Protein AF-A0A9N8E4K3-F1 (afdb_monomer_lite)

Secondary structure (DSSP, 8-state):
-TTS-TT-TT---EEEE--HHHHHHH--HHHHHH-TTTB-TTSPBP---HHHHHHHHH-TTTSSSHHHHHHS-TT---GGG--HHHHHHHHHHHHTSSEEEEGGGHHHHHHHHHHHHT----GGGGGGG-------HHHH---HHHHHHHHHHTHHHHHHHHHHHTTBSS-HHHHHHHSS----------

Sequence (190 aa):
MLDTNWDHPNLVSFIVMREPISRSLAGDGKMMRKYPTIWDKAGVAKNGTLEDFWQFAQEPVHNNNYALRILSDSTCCNGSNTDVSYLEEAKEFVSRFTFVIDIACLGDSLQKLADVLGIELTQNTKSADSHHQHKTLEERIPYPKVLNYLKEKNKRDIELYEWSKTRSILECSALEQQKVPASDSNKKVP

Foldseek 3Di:
DVPDPLQPPPDAFEDEAEQLVVQLLCDDPVLCVVLVQQAPPVSAGHPRDPVSLVVSCPPPARLAQNLLCVQADVPDDDFLPGDCVSLVSSLVSNVSHPAYAYPLPNLVLVVLVCVVVVHDDDCPSVVVVPPVVRPDPCRSPVDVVSVVSSCSRNVSSNVSRVVSLVRHSDNSVVVVVVPDPPPDPDDDDD

Radius of gyration: 19.31 Å; chains: 1; bounding box: 60×45×46 Å

pLDDT: mean 83.54, std 16.23, range [41.16, 98.06]

Organism: NCBI:txid568900

Structure (mmCIF, N/CA/C/O backbone):
data_AF-A0A9N8E4K3-F1
#
_entry.id   AF-A0A9N8E4K3-F1
#
loop_
_atom_site.group_PDB
_atom_site.id
_atom_site.type_symbol
_atom_site.label_atom_id
_atom_site.label_alt_id
_atom_site.label_comp_id
_atom_site.label_asym_id
_atom_site.label_entity_id
_atom_site.label_seq_id
_atom_site.pdbx_PDB_ins_code
_atom_site.Cartn_x
_atom_site.Cartn_y
_atom_site.Cartn_z
_atom_site.occupancy
_atom_site.B_iso_or_equiv
_atom_site.auth_seq_id
_atom_site.auth_comp_id
_atom_site.auth_asym_id
_atom_site.auth_atom_id
_atom_site.pdbx_PDB_model_num
ATOM 1 N N . MET A 1 1 ? -15.098 -11.039 1.185 1.00 57.66 1 MET A N 1
ATOM 2 C CA . MET A 1 1 ? -14.931 -9.868 2.080 1.00 57.66 1 MET A CA 1
ATOM 3 C C . MET A 1 1 ? -16.228 -9.090 2.299 1.00 57.66 1 MET A C 1
ATOM 5 O O . MET A 1 1 ? -16.303 -8.392 3.301 1.00 57.66 1 MET A O 1
ATOM 9 N N . LEU A 1 2 ? -17.240 -9.232 1.430 1.00 58.84 2 LEU A N 1
ATOM 10 C CA . LEU A 1 2 ? -18.520 -8.519 1.546 1.00 58.84 2 LEU A CA 1
ATOM 11 C C . LEU A 1 2 ? -19.412 -8.996 2.712 1.00 58.84 2 LEU A C 1
ATOM 13 O O . LEU A 1 2 ? -20.205 -8.207 3.211 1.00 58.84 2 LEU A O 1
ATOM 17 N N . ASP A 1 3 ? -19.233 -10.229 3.200 1.00 74.50 3 ASP A N 1
ATOM 18 C CA . ASP A 1 3 ? -20.063 -10.794 4.282 1.00 74.50 3 ASP A CA 1
ATOM 19 C C . ASP A 1 3 ? -19.638 -10.369 5.698 1.00 74.50 3 ASP A C 1
ATOM 21 O O . ASP A 1 3 ? -20.334 -10.647 6.676 1.00 74.50 3 ASP A O 1
ATOM 25 N N . THR A 1 4 ? -18.485 -9.709 5.845 1.00 83.06 4 THR A N 1
ATOM 26 C CA . THR A 1 4 ? -18.030 -9.241 7.158 1.00 83.06 4 THR A CA 1
ATOM 27 C C . THR A 1 4 ? -18.771 -7.958 7.532 1.00 83.06 4 THR A C 1
ATOM 29 O O . THR A 1 4 ? -18.678 -6.944 6.837 1.00 83.06 4 THR A O 1
ATOM 32 N N . ASN A 1 5 ? -19.473 -7.976 8.667 1.00 87.56 5 ASN A N 1
ATOM 33 C CA . ASN A 1 5 ? -20.086 -6.780 9.241 1.00 87.56 5 ASN A CA 1
ATOM 34 C C . ASN A 1 5 ? -19.026 -5.911 9.939 1.00 87.56 5 ASN A C 1
ATOM 36 O O . ASN A 1 5 ? -18.862 -5.970 11.158 1.00 87.56 5 ASN A O 1
ATOM 40 N N . TRP A 1 6 ? -18.291 -5.127 9.148 1.00 87.94 6 TRP A N 1
ATOM 41 C CA . TRP A 1 6 ? -17.265 -4.200 9.638 1.00 87.94 6 TRP A CA 1
ATOM 42 C C . TRP A 1 6 ? -17.820 -3.091 10.542 1.00 87.94 6 TRP A C 1
ATOM 44 O O . TRP A 1 6 ? -17.071 -2.544 11.343 1.00 87.94 6 TRP A O 1
ATOM 54 N N . ASP A 1 7 ? -19.129 -2.832 10.472 1.00 87.00 7 ASP A N 1
ATOM 55 C CA . ASP A 1 7 ? -19.829 -1.768 11.201 1.00 87.00 7 ASP A CA 1
ATOM 56 C C . ASP A 1 7 ? -20.461 -2.267 12.516 1.00 87.00 7 ASP A C 1
ATOM 58 O O . ASP A 1 7 ? -21.275 -1.582 13.139 1.00 87.00 7 ASP A O 1
ATOM 62 N N . HIS A 1 8 ? -20.133 -3.491 12.945 1.00 93.12 8 HIS A N 1
ATOM 63 C CA . HIS A 1 8 ? -20.683 -4.057 14.171 1.00 93.12 8 HIS A CA 1
ATOM 64 C C . HIS A 1 8 ? -20.232 -3.238 15.401 1.00 93.12 8 HIS A C 1
ATOM 66 O O . HIS A 1 8 ? -19.032 -3.053 15.594 1.00 93.12 8 HIS A O 1
ATOM 72 N N . PRO A 1 9 ? -21.141 -2.819 16.306 1.00 91.12 9 PRO A N 1
ATOM 73 C CA . PRO A 1 9 ? -20.817 -1.879 17.391 1.00 91.12 9 PRO A CA 1
ATOM 74 C C . PRO A 1 9 ? -19.792 -2.403 18.410 1.00 91.12 9 PRO A C 1
ATOM 76 O O . PRO A 1 9 ? -19.156 -1.619 19.104 1.00 91.12 9 PRO A O 1
ATOM 79 N N . ASN A 1 10 ? -19.619 -3.725 18.492 1.00 93.38 10 ASN A N 1
ATOM 80 C CA . ASN A 1 10 ? -18.634 -4.373 19.369 1.00 93.38 10 ASN A CA 1
ATOM 81 C C . ASN A 1 10 ? -17.360 -4.827 18.631 1.00 93.38 10 ASN A C 1
ATOM 83 O O . ASN A 1 10 ? -16.604 -5.637 19.164 1.00 93.38 10 ASN A O 1
ATOM 87 N N . LEU A 1 11 ? -17.154 -4.389 17.387 1.00 93.50 11 LEU A N 1
ATOM 88 C CA . LEU A 1 11 ? -15.965 -4.702 16.602 1.00 93.50 11 LEU A CA 1
ATOM 89 C C . LEU A 1 11 ? -15.050 -3.478 16.553 1.00 93.50 11 LEU A C 1
ATOM 91 O O . LEU A 1 11 ? -15.457 -2.407 16.116 1.00 93.50 11 LEU A O 1
ATOM 95 N N . VAL A 1 12 ? -13.791 -3.667 16.943 1.00 94.38 12 VAL A N 1
ATOM 96 C CA . VAL A 1 12 ? -12.716 -2.727 16.618 1.00 94.38 12 VAL A CA 1
ATOM 97 C C . VAL A 1 12 ? -11.973 -3.283 15.414 1.00 94.38 12 VAL A C 1
ATOM 99 O O . VAL A 1 12 ? -11.402 -4.371 15.480 1.00 94.38 12 VAL A O 1
ATOM 102 N N . SER A 1 13 ? -11.987 -2.544 14.311 1.00 95.12 13 SER A N 1
ATOM 103 C CA . SER A 1 13 ? -11.318 -2.920 13.070 1.00 95.12 13 SER A CA 1
ATOM 104 C C . SER A 1 13 ? -10.264 -1.880 12.708 1.00 95.12 13 SER A C 1
ATOM 106 O O . SER A 1 13 ? -10.437 -0.679 12.917 1.00 95.12 13 SER A O 1
ATOM 108 N N . PHE A 1 14 ? -9.146 -2.332 12.155 1.00 95.31 14 PHE A N 1
ATOM 109 C CA . PHE A 1 14 ? -8.153 -1.427 11.598 1.00 95.31 14 PHE A CA 1
ATOM 110 C C . PHE A 1 14 ? -7.609 -1.962 10.283 1.00 95.31 14 PHE A C 1
ATOM 112 O O . PHE A 1 14 ? -7.544 -3.175 10.070 1.00 95.31 14 PHE A O 1
ATOM 119 N N . ILE A 1 15 ? -7.212 -1.045 9.409 1.00 96.12 15 ILE A N 1
ATOM 120 C CA . ILE A 1 15 ? -6.551 -1.355 8.145 1.00 96.12 15 ILE A CA 1
ATOM 121 C C . ILE A 1 15 ? -5.186 -0.680 8.097 1.00 96.12 15 ILE A C 1
ATOM 123 O O . ILE A 1 15 ? -5.043 0.484 8.466 1.00 96.12 15 ILE A O 1
ATOM 127 N N . VAL A 1 16 ? -4.177 -1.422 7.639 1.00 95.81 16 VAL A N 1
ATOM 128 C CA . VAL A 1 16 ? -2.828 -0.894 7.424 1.00 95.81 16 VAL A CA 1
ATOM 129 C C . VAL A 1 16 ? -2.657 -0.556 5.949 1.00 95.81 16 VAL A C 1
ATOM 131 O O . VAL A 1 16 ? -2.708 -1.434 5.087 1.00 95.81 16 VAL A O 1
ATOM 134 N N . MET A 1 17 ? -2.429 0.720 5.671 1.00 96.00 17 MET A N 1
ATOM 135 C CA . MET A 1 17 ? -2.180 1.265 4.345 1.00 96.00 17 MET A CA 1
ATOM 136 C C . MET A 1 17 ? -0.682 1.508 4.153 1.00 96.00 17 MET A C 1
ATOM 138 O O . MET A 1 17 ? 0.065 1.762 5.097 1.00 96.00 17 MET A O 1
ATOM 142 N N . ARG A 1 18 ? -0.225 1.395 2.907 1.00 93.94 18 ARG A N 1
ATOM 143 C CA . ARG A 1 18 ? 1.173 1.592 2.519 1.00 93.94 18 ARG A CA 1
ATOM 144 C C . ARG A 1 18 ? 1.231 2.242 1.150 1.00 93.94 18 ARG A C 1
ATOM 146 O O . ARG A 1 18 ? 0.444 1.866 0.282 1.00 93.94 18 ARG A O 1
ATOM 153 N N . GLU A 1 19 ? 2.211 3.121 0.946 1.00 94.06 19 GLU A N 1
ATOM 154 C CA . GLU A 1 19 ? 2.463 3.736 -0.358 1.00 94.06 19 GLU A CA 1
ATOM 155 C C . GLU A 1 19 ? 2.582 2.642 -1.451 1.00 94.06 19 GLU A C 1
ATOM 157 O O . GLU A 1 19 ? 3.370 1.696 -1.285 1.00 94.06 19 GLU A O 1
ATOM 162 N N . PRO A 1 20 ? 1.777 2.703 -2.533 1.00 94.81 20 PRO A N 1
ATOM 163 C CA . PRO A 1 20 ? 1.600 1.588 -3.464 1.00 94.81 20 PRO A CA 1
ATOM 164 C C . PRO A 1 20 ? 2.882 1.064 -4.107 1.00 94.81 20 PRO A C 1
ATOM 166 O O . PRO A 1 20 ? 3.055 -0.154 -4.217 1.00 94.81 20 PRO A O 1
ATOM 169 N N . ILE A 1 21 ? 3.792 1.951 -4.514 1.00 93.50 21 ILE A N 1
ATOM 170 C CA . ILE A 1 21 ? 5.031 1.553 -5.191 1.00 93.50 21 ILE A CA 1
ATOM 171 C C . ILE A 1 21 ? 6.002 0.942 -4.176 1.00 93.50 21 ILE A C 1
ATOM 173 O O . ILE A 1 21 ? 6.604 -0.102 -4.426 1.00 93.50 21 ILE A O 1
ATOM 177 N N . SER A 1 22 ? 6.105 1.524 -2.985 1.00 91.25 22 SER A N 1
ATOM 178 C CA . SER A 1 22 ? 6.892 1.010 -1.869 1.00 91.25 22 SER A CA 1
ATOM 179 C C . SER A 1 22 ? 6.399 -0.362 -1.423 1.00 91.25 22 SER A C 1
ATOM 181 O O . SER A 1 22 ? 7.230 -1.216 -1.104 1.00 91.25 22 SER A O 1
ATOM 183 N N . ARG A 1 23 ? 5.078 -0.601 -1.435 1.00 91.00 23 ARG A N 1
ATOM 184 C CA . ARG A 1 23 ? 4.474 -1.920 -1.195 1.00 91.00 23 ARG A CA 1
ATOM 185 C C . ARG A 1 23 ? 4.911 -2.925 -2.256 1.00 91.00 23 ARG A C 1
ATOM 187 O O . ARG A 1 23 ? 5.381 -3.998 -1.896 1.00 91.00 23 ARG A O 1
ATOM 194 N N . SER A 1 24 ? 4.823 -2.576 -3.537 1.00 89.62 24 SER A N 1
ATOM 195 C CA . SER A 1 24 ? 5.299 -3.431 -4.633 1.00 89.62 24 SER A CA 1
ATOM 196 C C . SER A 1 24 ? 6.792 -3.762 -4.516 1.00 89.62 24 SER A C 1
ATOM 198 O O . SER A 1 24 ? 7.208 -4.900 -4.726 1.00 89.62 24 SER A O 1
ATOM 200 N N . LEU A 1 25 ? 7.603 -2.783 -4.116 1.00 87.50 25 LEU A N 1
ATOM 201 C CA . LEU A 1 25 ? 9.041 -2.947 -3.915 1.00 87.50 25 LEU A CA 1
ATOM 202 C C . LEU A 1 25 ? 9.407 -3.636 -2.592 1.00 87.50 25 LEU A C 1
ATOM 204 O O . LEU A 1 25 ? 10.569 -3.998 -2.413 1.00 87.50 25 LEU A O 1
ATOM 208 N N . ALA A 1 26 ? 8.479 -3.788 -1.642 1.00 84.25 26 ALA A N 1
ATOM 209 C CA . ALA A 1 26 ? 8.712 -4.608 -0.450 1.00 84.25 26 ALA A CA 1
ATOM 210 C C . ALA A 1 26 ? 8.959 -6.072 -0.839 1.00 84.25 26 ALA A C 1
ATOM 212 O O . ALA A 1 26 ? 9.668 -6.783 -0.133 1.00 84.25 26 ALA A O 1
ATOM 213 N N . GLY A 1 27 ? 8.431 -6.461 -2.005 1.00 72.56 27 GLY A N 1
ATOM 214 C CA . GLY A 1 27 ? 8.562 -7.785 -2.574 1.00 72.56 27 GLY A CA 1
ATOM 215 C C . GLY A 1 27 ? 7.726 -8.803 -1.809 1.00 72.56 27 GLY A C 1
ATOM 216 O O . GLY A 1 27 ? 7.524 -8.722 -0.601 1.00 72.56 27 GLY A O 1
ATOM 217 N N . ASP A 1 28 ? 7.258 -9.807 -2.531 1.00 79.50 28 ASP A N 1
ATOM 218 C CA . ASP A 1 28 ? 6.955 -11.092 -1.929 1.00 79.50 28 ASP A CA 1
ATOM 219 C C . ASP A 1 28 ? 8.012 -12.100 -2.394 1.00 79.50 28 ASP A C 1
ATOM 221 O O . ASP A 1 28 ? 8.808 -11.838 -3.306 1.00 79.50 28 ASP A O 1
ATOM 225 N N . GLY A 1 29 ? 8.031 -13.282 -1.781 1.00 81.88 29 GLY A N 1
ATOM 226 C CA . GLY A 1 29 ? 8.998 -14.308 -2.163 1.00 81.88 29 GLY A CA 1
ATOM 227 C C . GLY A 1 29 ? 8.915 -14.698 -3.647 1.00 81.88 29 GLY A C 1
ATOM 228 O O . GLY A 1 29 ? 9.901 -15.181 -4.198 1.00 81.88 29 GLY A O 1
ATOM 229 N N . LYS A 1 30 ? 7.774 -14.490 -4.321 1.00 86.31 30 LYS A N 1
ATOM 230 C CA . LYS A 1 30 ? 7.602 -14.789 -5.748 1.00 86.31 30 LYS A CA 1
ATOM 231 C C . LYS A 1 30 ? 8.268 -13.719 -6.614 1.00 86.31 30 LYS A C 1
ATOM 233 O O . LYS A 1 30 ? 9.022 -14.077 -7.516 1.00 86.31 30 LYS A O 1
ATOM 238 N N . MET A 1 31 ? 8.053 -12.442 -6.317 1.00 87.00 31 MET A N 1
ATOM 239 C CA . MET A 1 31 ? 8.654 -11.307 -7.018 1.00 87.00 31 MET A CA 1
ATOM 240 C C . MET A 1 31 ? 10.168 -11.272 -6.827 1.00 87.00 31 MET A C 1
ATOM 242 O O . MET A 1 31 ? 10.892 -11.125 -7.809 1.00 87.00 31 MET A O 1
ATOM 246 N N . MET A 1 32 ? 10.652 -11.535 -5.609 1.00 86.88 32 MET A N 1
ATOM 247 C CA . MET A 1 32 ? 12.090 -11.633 -5.327 1.00 86.88 32 MET A CA 1
ATOM 248 C C . MET A 1 32 ? 12.766 -12.754 -6.128 1.00 86.88 32 MET A C 1
ATOM 250 O O . MET A 1 32 ? 13.879 -12.581 -6.615 1.00 86.88 32 MET A O 1
ATOM 254 N N . ARG A 1 33 ? 12.090 -13.898 -6.314 1.00 88.00 33 ARG A N 1
ATOM 255 C CA . ARG A 1 33 ? 12.592 -14.992 -7.164 1.00 88.00 33 ARG A CA 1
ATOM 256 C C . ARG A 1 33 ? 12.521 -14.670 -8.654 1.00 88.00 33 ARG A C 1
ATOM 258 O O . ARG A 1 33 ? 13.377 -15.133 -9.399 1.00 88.00 33 ARG A O 1
ATOM 265 N N . LYS A 1 34 ? 11.497 -13.930 -9.089 1.00 89.44 34 LYS A N 1
ATOM 266 C CA . LYS A 1 34 ? 11.282 -13.587 -10.500 1.00 89.44 34 LYS A CA 1
ATOM 267 C C . LYS A 1 34 ? 12.243 -12.500 -10.988 1.00 89.44 34 LYS A C 1
ATOM 269 O O . LYS A 1 34 ? 12.725 -12.607 -12.108 1.00 89.44 34 LYS A O 1
ATOM 274 N N . TYR A 1 35 ? 12.556 -11.511 -10.149 1.00 88.75 35 TYR A N 1
ATOM 275 C CA . TYR A 1 35 ? 13.494 -10.429 -10.474 1.00 88.75 35 TYR A CA 1
ATOM 276 C C . TYR A 1 35 ? 14.614 -10.325 -9.420 1.00 88.75 35 TYR A C 1
ATOM 278 O O . TYR A 1 35 ? 14.714 -9.332 -8.697 1.00 88.75 35 TYR A O 1
ATOM 286 N N . PRO A 1 36 ? 15.492 -11.338 -9.315 1.00 87.44 36 PRO A N 1
ATOM 287 C CA . PRO A 1 36 ? 16.531 -11.409 -8.280 1.00 87.44 36 PRO A CA 1
ATOM 288 C C . PRO A 1 36 ? 17.636 -10.349 -8.435 1.00 87.44 36 PRO A C 1
ATOM 290 O O . PRO A 1 36 ? 18.534 -10.249 -7.601 1.00 87.44 36 PRO A O 1
ATOM 293 N N . THR A 1 37 ? 17.620 -9.579 -9.522 1.00 87.00 37 THR A N 1
ATOM 294 C CA . THR A 1 37 ? 18.503 -8.430 -9.743 1.00 87.00 37 THR A CA 1
ATOM 295 C C . THR A 1 37 ? 17.947 -7.144 -9.136 1.00 87.00 37 THR A C 1
ATOM 297 O O . THR A 1 37 ? 18.730 -6.242 -8.857 1.00 87.00 37 THR A O 1
ATOM 300 N N . ILE A 1 38 ? 16.632 -7.065 -8.889 1.00 86.88 38 ILE A N 1
ATOM 301 C CA . ILE A 1 38 ? 15.978 -5.933 -8.219 1.00 86.88 38 ILE A CA 1
ATOM 302 C C . ILE A 1 38 ? 16.080 -6.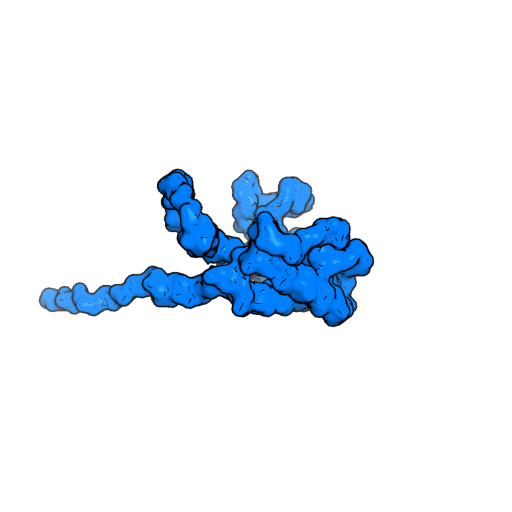070 -6.702 1.00 86.88 38 ILE A C 1
ATOM 304 O O . ILE A 1 38 ? 16.195 -5.054 -6.033 1.00 86.88 38 ILE A O 1
ATOM 308 N N . TRP A 1 39 ? 16.098 -7.286 -6.147 1.00 84.56 39 TRP A N 1
ATOM 309 C CA . TRP A 1 39 ? 16.201 -7.525 -4.699 1.00 84.56 39 TRP A CA 1
ATOM 310 C C . TRP A 1 39 ? 17.459 -8.311 -4.324 1.00 84.56 39 TRP A C 1
ATOM 312 O O . TRP A 1 39 ? 17.903 -9.193 -5.053 1.00 84.56 39 TRP A O 1
ATOM 322 N N . ASP A 1 40 ? 18.036 -8.040 -3.156 1.00 70.25 40 ASP A N 1
ATOM 323 C CA . ASP A 1 40 ? 18.985 -8.953 -2.522 1.00 70.25 40 ASP A CA 1
ATOM 324 C C . ASP A 1 40 ? 18.279 -10.028 -1.670 1.00 70.25 40 ASP A C 1
ATOM 326 O O . ASP A 1 40 ? 17.053 -10.071 -1.559 1.00 70.25 40 ASP A O 1
ATOM 330 N N . LYS A 1 41 ? 19.062 -10.931 -1.060 1.00 60.44 41 LYS A N 1
ATOM 331 C CA . LYS A 1 41 ? 18.534 -12.009 -0.202 1.00 60.44 41 LYS A CA 1
ATOM 332 C C . LYS A 1 41 ? 17.822 -11.492 1.059 1.00 60.44 41 LYS A C 1
ATOM 334 O O . LYS A 1 41 ? 17.113 -12.268 1.689 1.00 60.44 41 LYS A O 1
ATOM 339 N N . ALA A 1 42 ? 18.026 -10.226 1.422 1.00 59.50 42 ALA A N 1
ATOM 340 C CA . ALA A 1 42 ? 17.378 -9.549 2.539 1.00 59.50 42 ALA A CA 1
ATOM 341 C C . ALA A 1 42 ? 16.176 -8.691 2.088 1.00 59.50 42 ALA A C 1
ATOM 343 O O . ALA A 1 42 ? 15.576 -8.005 2.912 1.00 59.50 42 ALA A O 1
ATOM 344 N N . GLY A 1 43 ? 15.804 -8.723 0.801 1.00 58.59 43 GLY A N 1
ATOM 345 C CA . GLY A 1 43 ? 14.707 -7.923 0.255 1.00 58.59 43 GLY A CA 1
ATOM 346 C C . GLY A 1 43 ? 15.053 -6.444 0.054 1.00 58.59 43 GLY A C 1
ATOM 347 O O . GLY A 1 43 ? 14.155 -5.624 -0.137 1.00 58.59 43 GLY A O 1
ATOM 348 N N . VAL A 1 44 ? 16.337 -6.077 0.074 1.00 60.84 44 VAL A N 1
ATOM 349 C CA . VAL A 1 44 ? 16.798 -4.709 -0.192 1.00 60.84 44 VAL A CA 1
ATOM 350 C C . VAL A 1 44 ? 16.970 -4.510 -1.694 1.00 60.84 44 VAL A C 1
ATOM 352 O O . VAL A 1 44 ? 17.525 -5.364 -2.386 1.00 60.84 44 VAL A O 1
ATOM 355 N N . ALA A 1 45 ? 16.498 -3.370 -2.205 1.00 64.06 45 ALA A N 1
ATOM 356 C CA . ALA A 1 45 ? 16.614 -3.043 -3.620 1.00 64.06 45 ALA A CA 1
ATOM 357 C C . ALA A 1 45 ? 18.094 -2.974 -4.056 1.00 64.06 45 ALA A C 1
ATOM 359 O O . ALA A 1 45 ? 18.872 -2.182 -3.512 1.00 64.06 45 ALA A O 1
ATOM 360 N N . LYS A 1 46 ? 18.475 -3.806 -5.028 1.00 68.69 46 LYS A N 1
ATOM 361 C CA . LYS A 1 46 ? 19.755 -3.773 -5.744 1.00 68.69 46 LYS A CA 1
ATOM 362 C C . LYS A 1 46 ? 19.681 -2.808 -6.929 1.00 68.69 46 LYS A C 1
ATOM 364 O O . LYS A 1 46 ? 18.600 -2.430 -7.377 1.00 68.69 46 LYS A O 1
ATOM 369 N N . ASN A 1 47 ? 20.846 -2.484 -7.491 1.00 71.69 47 ASN A N 1
ATOM 370 C CA . ASN A 1 47 ? 20.959 -1.820 -8.791 1.00 71.69 47 ASN A CA 1
ATOM 371 C C . ASN A 1 47 ? 20.590 -2.807 -9.916 1.00 71.69 47 ASN A C 1
ATOM 373 O O . ASN A 1 47 ? 21.463 -3.262 -10.656 1.00 71.69 47 ASN A O 1
ATOM 377 N N . GLY A 1 48 ? 19.312 -3.186 -9.999 1.00 82.88 48 GLY A N 1
ATOM 378 C CA . GLY A 1 48 ? 18.768 -3.946 -11.125 1.00 82.88 48 GLY A CA 1
ATOM 379 C C . GLY A 1 48 ? 18.964 -3.191 -12.439 1.00 82.88 48 GLY A C 1
ATOM 380 O O . GLY A 1 48 ? 19.146 -1.972 -12.442 1.00 82.88 48 GLY A O 1
ATOM 381 N N . THR A 1 49 ? 18.947 -3.904 -13.562 1.00 90.69 49 THR A N 1
ATOM 382 C CA . THR A 1 49 ? 19.085 -3.256 -14.871 1.00 90.69 49 THR A CA 1
ATOM 383 C C . THR A 1 49 ? 17.796 -2.530 -15.258 1.00 90.69 49 THR A C 1
ATOM 385 O O . THR A 1 49 ? 16.718 -2.848 -14.752 1.00 90.69 49 THR A O 1
ATOM 388 N N . LEU A 1 50 ? 17.881 -1.572 -16.189 1.00 92.44 50 LEU A N 1
ATOM 389 C CA . LEU A 1 50 ? 16.695 -0.899 -16.734 1.00 92.44 50 LEU A CA 1
ATOM 390 C C . LEU A 1 50 ? 15.659 -1.913 -17.240 1.00 92.44 50 LEU A C 1
ATOM 392 O O . LEU A 1 50 ? 14.473 -1.742 -16.977 1.00 92.44 50 LEU A O 1
ATOM 396 N N . GLU A 1 51 ? 16.115 -2.964 -17.925 1.00 94.25 51 GLU A N 1
ATOM 397 C CA . GLU A 1 51 ? 15.258 -4.019 -18.471 1.00 94.25 51 GLU A CA 1
ATOM 398 C C . GLU A 1 51 ? 14.528 -4.787 -17.363 1.00 94.25 51 GLU A C 1
ATOM 400 O O . GLU A 1 51 ? 13.312 -4.949 -17.435 1.00 94.25 51 GLU A O 1
ATOM 405 N N . ASP A 1 52 ? 15.229 -5.170 -16.291 1.00 92.31 52 ASP A N 1
ATOM 406 C CA . ASP A 1 52 ? 14.609 -5.860 -15.153 1.00 92.31 52 ASP A CA 1
ATOM 407 C C . ASP A 1 52 ? 13.513 -5.003 -14.516 1.00 92.31 52 ASP A C 1
ATOM 409 O O . ASP A 1 52 ? 12.397 -5.470 -14.275 1.00 92.31 52 ASP A O 1
ATOM 413 N N . PHE A 1 53 ? 13.811 -3.722 -14.279 1.00 93.19 53 PHE A N 1
ATOM 414 C CA . PHE A 1 53 ? 12.844 -2.771 -13.739 1.00 93.19 53 PHE A CA 1
ATOM 415 C C . PHE A 1 53 ? 11.658 -2.558 -14.684 1.00 93.19 53 PHE A C 1
ATOM 417 O O . PHE A 1 53 ? 10.535 -2.352 -14.216 1.00 93.19 53 PHE A O 1
ATOM 424 N N . TRP A 1 54 ? 11.869 -2.652 -15.999 1.00 95.94 54 TRP A N 1
ATOM 425 C CA . TRP A 1 54 ? 10.793 -2.568 -16.980 1.00 95.94 54 TRP A CA 1
ATOM 426 C C . TRP A 1 54 ? 9.879 -3.778 -16.978 1.00 95.94 54 TRP A C 1
ATOM 428 O O . TRP A 1 54 ? 8.656 -3.627 -16.914 1.00 95.94 54 TRP A O 1
ATOM 438 N N . GLN A 1 55 ? 10.457 -4.972 -16.942 1.00 94.88 55 GLN A N 1
ATOM 439 C CA . GLN A 1 55 ? 9.695 -6.205 -16.818 1.00 94.88 55 GLN A CA 1
ATOM 440 C C . GLN A 1 55 ? 8.953 -6.280 -15.482 1.00 94.88 55 GLN A C 1
ATOM 442 O O . GLN A 1 55 ? 7.808 -6.730 -15.442 1.00 94.88 55 GLN A O 1
ATOM 447 N N . PHE A 1 56 ? 9.569 -5.805 -14.395 1.00 93.06 56 PHE A N 1
ATOM 448 C CA . PHE A 1 56 ? 8.899 -5.636 -13.112 1.00 93.06 56 PHE A CA 1
ATOM 449 C C . PHE A 1 56 ? 7.708 -4.692 -13.254 1.00 93.06 56 PHE A C 1
ATOM 451 O O . PHE A 1 56 ? 6.586 -5.079 -12.944 1.00 93.06 56 PHE A O 1
ATOM 458 N N . ALA A 1 57 ? 7.898 -3.480 -13.774 1.00 94.44 57 ALA A N 1
ATOM 459 C CA . ALA A 1 57 ? 6.828 -2.491 -13.868 1.00 94.44 57 ALA A CA 1
ATOM 460 C C . ALA A 1 57 ? 5.622 -2.972 -14.694 1.00 94.44 57 ALA A C 1
ATOM 462 O O . ALA A 1 57 ? 4.475 -2.625 -14.392 1.00 94.44 57 ALA A O 1
ATOM 463 N N . GLN A 1 58 ? 5.857 -3.815 -15.698 1.00 93.62 58 GLN A N 1
ATOM 464 C CA . GLN A 1 58 ? 4.814 -4.398 -16.540 1.00 93.62 58 GLN A CA 1
ATOM 465 C C . GLN A 1 58 ? 4.052 -5.558 -15.879 1.00 93.62 58 GLN A C 1
ATOM 467 O O . GLN A 1 58 ? 2.969 -5.888 -16.356 1.00 93.62 58 GLN A O 1
ATOM 472 N N . GLU A 1 59 ? 4.517 -6.106 -14.748 1.00 90.50 59 GLU A N 1
ATOM 473 C CA . GLU A 1 59 ? 3.849 -7.200 -14.030 1.00 90.50 59 GLU A CA 1
ATOM 474 C C . GLU A 1 59 ? 2.362 -6.865 -13.761 1.00 90.50 59 GLU A C 1
ATOM 476 O O . GLU A 1 59 ? 2.056 -5.873 -13.083 1.00 90.50 59 GLU A O 1
ATOM 481 N N . PRO A 1 60 ? 1.413 -7.649 -14.307 1.00 83.94 60 PRO A N 1
ATOM 482 C CA . PRO A 1 60 ? -0.005 -7.300 -14.271 1.00 83.94 60 PRO A CA 1
ATOM 483 C C . PRO A 1 60 ? -0.642 -7.539 -12.904 1.00 83.94 60 PRO A C 1
ATOM 485 O O . PRO A 1 60 ? -1.612 -6.869 -12.564 1.00 83.94 60 PRO A O 1
ATOM 488 N N . VAL A 1 61 ? -0.113 -8.473 -12.106 1.00 83.00 61 VAL A N 1
ATOM 489 C CA . VAL A 1 61 ? -0.735 -8.827 -10.825 1.00 83.00 61 VAL A CA 1
ATOM 490 C C . VAL A 1 61 ? -0.213 -7.950 -9.686 1.00 83.00 61 VAL A C 1
ATOM 492 O O . VAL A 1 61 ? -1.012 -7.423 -8.923 1.00 83.00 61 VAL A O 1
ATOM 495 N N . HIS A 1 62 ? 1.099 -7.754 -9.560 1.00 84.31 62 HIS A N 1
ATOM 496 C CA . HIS A 1 62 ? 1.697 -7.178 -8.342 1.00 84.31 62 HIS A CA 1
ATOM 497 C C . HIS A 1 62 ? 1.883 -5.656 -8.422 1.00 84.31 62 HIS A C 1
ATOM 499 O O . HIS A 1 62 ? 1.971 -4.994 -7.392 1.00 84.31 62 HIS A O 1
ATOM 505 N N . ASN A 1 63 ? 1.905 -5.097 -9.637 1.00 89.38 63 ASN A N 1
ATOM 506 C CA . ASN A 1 63 ? 2.259 -3.696 -9.893 1.00 89.38 63 ASN A CA 1
ATOM 507 C C . ASN A 1 63 ? 1.138 -2.921 -10.597 1.00 89.38 63 ASN A C 1
ATOM 509 O O . ASN A 1 63 ? 1.401 -1.998 -11.368 1.00 89.38 63 ASN A O 1
ATOM 513 N N . ASN A 1 64 ? -0.109 -3.339 -10.376 1.00 92.19 64 ASN A N 1
ATOM 514 C CA . ASN A 1 64 ? -1.306 -2.755 -10.970 1.00 92.19 64 ASN A CA 1
ATOM 515 C C . ASN A 1 64 ? -2.401 -2.597 -9.909 1.00 92.19 64 ASN A C 1
ATOM 517 O O . ASN A 1 64 ? -3.137 -3.548 -9.648 1.00 92.19 64 ASN A O 1
ATOM 521 N N . ASN A 1 65 ? -2.468 -1.408 -9.308 1.00 93.75 65 ASN A N 1
ATOM 522 C CA . ASN A 1 65 ? -3.478 -0.976 -8.341 1.00 93.75 65 ASN A CA 1
ATOM 523 C C . ASN A 1 65 ? -3.848 -2.067 -7.324 1.00 93.75 65 ASN A C 1
ATOM 525 O O . ASN A 1 65 ? -5.010 -2.433 -7.168 1.00 93.75 65 ASN A O 1
ATOM 529 N N . TYR A 1 66 ? -2.831 -2.654 -6.687 1.00 92.50 66 TYR A N 1
ATOM 530 C CA . TYR A 1 66 ? -3.013 -3.875 -5.909 1.00 92.50 66 TYR A CA 1
ATOM 531 C C . TYR A 1 66 ? -3.955 -3.678 -4.715 1.00 92.50 66 TYR A C 1
ATOM 533 O O . TYR A 1 66 ? -4.807 -4.539 -4.525 1.00 92.50 66 TYR A O 1
ATOM 541 N N . ALA A 1 67 ? -3.842 -2.597 -3.923 1.00 93.19 67 ALA A N 1
ATOM 542 C CA . ALA A 1 67 ? -4.775 -2.420 -2.799 1.00 93.19 67 ALA A CA 1
ATOM 543 C C . ALA A 1 67 ? -6.183 -2.162 -3.316 1.00 93.19 67 ALA A C 1
ATOM 545 O O . ALA A 1 67 ? -7.102 -2.803 -2.823 1.00 93.19 67 ALA A O 1
ATOM 546 N N . LEU A 1 68 ? -6.330 -1.333 -4.350 1.00 93.44 68 LEU A N 1
ATOM 547 C CA . LEU A 1 68 ? -7.602 -1.141 -5.036 1.00 93.44 68 LEU A CA 1
ATOM 548 C C . LEU A 1 68 ? -8.253 -2.482 -5.382 1.00 93.44 68 LEU A C 1
ATOM 550 O O . LEU A 1 68 ? -9.349 -2.727 -4.923 1.00 93.44 68 LEU A O 1
ATOM 554 N N . ARG A 1 69 ? -7.550 -3.402 -6.057 1.00 91.19 69 ARG A N 1
ATOM 555 C CA . ARG A 1 69 ? -8.092 -4.728 -6.412 1.00 91.19 69 ARG A CA 1
ATOM 556 C C . ARG A 1 69 ? -8.483 -5.596 -5.214 1.00 91.19 69 ARG A C 1
ATOM 558 O O . ARG A 1 69 ? -9.321 -6.475 -5.347 1.00 91.19 69 ARG A O 1
ATOM 565 N N . ILE A 1 70 ? -7.801 -5.442 -4.082 1.00 90.88 70 ILE A N 1
ATOM 566 C CA . ILE A 1 70 ? -8.131 -6.190 -2.862 1.00 90.88 70 ILE A CA 1
ATOM 567 C C . ILE A 1 70 ? -9.363 -5.587 -2.177 1.00 90.88 70 ILE A C 1
ATOM 569 O O . ILE A 1 70 ? -10.134 -6.320 -1.564 1.00 90.88 70 ILE A O 1
ATOM 573 N N . LEU A 1 71 ? -9.517 -4.265 -2.248 1.00 92.12 71 LEU A N 1
ATOM 574 C CA . LEU A 1 71 ? -10.544 -3.506 -1.535 1.00 92.12 71 LEU A CA 1
ATOM 575 C C . LEU A 1 71 ? -11.812 -3.285 -2.368 1.00 92.12 71 LEU A C 1
ATOM 577 O O . LEU A 1 71 ? -12.876 -3.084 -1.793 1.00 92.12 71 LEU A O 1
ATOM 581 N N . SER A 1 72 ? -11.700 -3.345 -3.691 1.00 84.56 72 SER A N 1
ATOM 582 C CA . SER A 1 72 ? -12.809 -3.415 -4.633 1.00 84.56 72 SER A CA 1
ATOM 583 C C . SER A 1 72 ? -13.063 -4.861 -5.063 1.00 84.56 72 SER A C 1
ATOM 585 O O . SER A 1 72 ? -12.304 -5.776 -4.731 1.00 84.56 72 SER A O 1
ATOM 587 N N . ASP A 1 73 ? -14.165 -5.100 -5.771 1.00 73.25 73 ASP A N 1
ATOM 588 C CA . ASP A 1 73 ? -14.462 -6.432 -6.294 1.00 73.25 73 ASP A CA 1
ATOM 589 C C . ASP A 1 73 ? -13.392 -6.901 -7.311 1.00 73.25 73 ASP A C 1
ATOM 591 O O . ASP A 1 73 ? -12.677 -6.127 -7.957 1.00 73.25 73 ASP A O 1
ATOM 595 N N . SER A 1 74 ? -13.294 -8.220 -7.456 1.00 65.44 74 SER A N 1
ATOM 596 C CA . SER A 1 74 ? -12.296 -9.001 -8.191 1.00 65.44 74 SER A CA 1
ATOM 597 C C . SER A 1 74 ? -12.099 -8.646 -9.672 1.00 65.44 74 SER A C 1
ATOM 599 O O . SER A 1 74 ? -1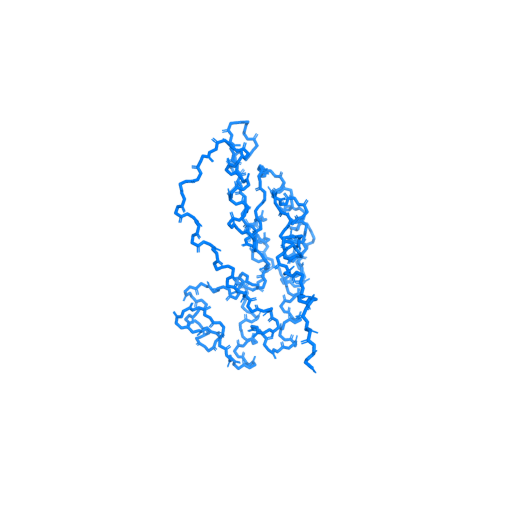1.137 -9.119 -10.281 1.00 65.44 74 SER A O 1
ATOM 601 N N . THR A 1 75 ? -12.962 -7.814 -10.264 1.00 80.31 75 THR A N 1
ATOM 602 C CA . THR A 1 75 ? -12.877 -7.381 -11.669 1.00 80.31 75 THR A CA 1
ATOM 603 C C . THR A 1 75 ? -11.959 -6.175 -11.900 1.00 80.31 75 THR A C 1
ATOM 605 O O . THR A 1 75 ? -11.684 -5.832 -13.052 1.00 80.31 75 THR A O 1
ATOM 608 N N . CYS A 1 76 ? -11.433 -5.545 -10.846 1.00 82.19 76 CYS A N 1
ATOM 609 C CA . CYS A 1 76 ? -10.376 -4.534 -10.958 1.00 82.19 76 CYS A CA 1
ATOM 610 C C . CYS A 1 76 ? -9.016 -5.193 -11.315 1.00 82.19 76 CYS A C 1
ATOM 612 O O . CYS A 1 76 ? -8.746 -6.337 -10.960 1.00 82.19 76 CYS A O 1
ATOM 614 N N . CYS A 1 77 ? -8.062 -4.581 -12.020 1.00 89.50 77 CYS A N 1
ATOM 615 C CA . CYS A 1 77 ? -7.860 -3.192 -12.429 1.00 89.50 77 CYS A CA 1
ATOM 616 C C . CYS A 1 77 ? -7.112 -3.156 -13.779 1.00 89.50 77 CYS A C 1
ATOM 618 O O . CYS A 1 77 ? -6.401 -4.107 -14.116 1.00 89.50 77 CYS A O 1
ATOM 620 N N . ASN A 1 78 ? -7.169 -2.044 -14.522 1.00 91.38 78 ASN A N 1
ATOM 621 C CA . ASN A 1 78 ? -6.545 -1.908 -15.850 1.00 91.38 78 ASN A CA 1
ATOM 622 C C . ASN A 1 78 ? -5.449 -0.825 -15.897 1.00 91.38 78 ASN A C 1
ATOM 624 O O . ASN A 1 78 ? -5.444 0.054 -16.762 1.00 91.38 78 ASN A O 1
ATOM 628 N N . GLY A 1 79 ? -4.524 -0.852 -14.934 1.00 91.69 79 GLY A N 1
ATOM 629 C CA . GLY A 1 79 ? -3.405 0.087 -14.861 1.00 91.69 79 GLY A CA 1
ATOM 630 C C . GLY A 1 79 ? -3.880 1.537 -14.817 1.00 91.69 79 GLY A C 1
ATOM 631 O O . GLY A 1 79 ? -4.772 1.884 -14.042 1.00 91.69 79 GLY A O 1
ATOM 632 N N . SER A 1 80 ? -3.327 2.372 -15.695 1.00 93.56 80 SER A N 1
ATOM 633 C CA . SER A 1 80 ? -3.691 3.791 -15.815 1.00 93.56 80 SER A CA 1
ATOM 634 C C . SER A 1 80 ? -5.138 4.028 -16.252 1.00 93.56 80 SER A C 1
ATOM 636 O O . SER A 1 80 ? -5.678 5.099 -15.997 1.00 93.56 80 SER A O 1
ATOM 638 N N . ASN A 1 81 ? -5.782 3.032 -16.868 1.00 94.50 81 ASN A N 1
ATOM 639 C CA . ASN A 1 81 ? -7.171 3.108 -17.325 1.00 94.50 81 ASN A CA 1
ATOM 640 C C . ASN A 1 81 ? -8.161 2.569 -16.284 1.00 94.50 81 ASN A C 1
ATOM 642 O O . ASN A 1 81 ? -9.303 2.263 -16.620 1.00 94.50 81 ASN A O 1
ATOM 646 N N . THR A 1 82 ? -7.725 2.377 -15.038 1.00 94.06 82 THR A N 1
ATOM 647 C CA . THR A 1 82 ? -8.611 1.920 -13.966 1.00 94.06 82 THR A CA 1
ATOM 648 C C . THR A 1 82 ? -9.684 2.971 -13.693 1.00 94.06 82 THR A C 1
ATOM 650 O O . THR A 1 82 ? -9.375 4.140 -13.425 1.00 94.06 82 THR A O 1
ATOM 653 N N . ASP A 1 83 ? -10.939 2.531 -13.791 1.00 94.94 83 ASP A N 1
ATOM 654 C CA . ASP A 1 83 ? -12.115 3.370 -13.600 1.00 94.94 83 ASP A CA 1
ATOM 655 C C . ASP A 1 83 ? -12.144 3.974 -12.188 1.00 94.94 83 ASP A C 1
ATOM 657 O O . ASP A 1 83 ? -11.650 3.380 -11.226 1.00 94.94 83 ASP A O 1
ATOM 661 N N . VAL A 1 84 ? -12.691 5.183 -12.074 1.00 95.88 84 VAL A N 1
ATOM 662 C CA . VAL A 1 84 ? -12.778 5.905 -10.800 1.00 95.88 84 VAL A CA 1
ATOM 663 C C . VAL A 1 84 ? -13.774 5.256 -9.834 1.00 95.88 84 VAL A C 1
ATOM 665 O O . VAL A 1 84 ? -13.599 5.379 -8.628 1.00 95.88 84 VAL A O 1
ATOM 668 N N . SER A 1 85 ? -14.765 4.514 -10.332 1.00 94.62 85 SER A N 1
ATOM 669 C CA . SER A 1 85 ? -15.713 3.752 -9.503 1.00 94.62 85 SER A CA 1
ATOM 670 C C . SER A 1 85 ? -15.007 2.822 -8.514 1.00 94.62 85 SER A C 1
ATOM 672 O O . SER A 1 85 ? -15.319 2.858 -7.330 1.00 94.62 85 SER A O 1
ATOM 674 N N . TYR A 1 86 ? -13.968 2.099 -8.946 1.00 95.12 86 TYR A N 1
ATOM 675 C CA . TYR A 1 86 ? -13.179 1.235 -8.058 1.00 95.12 86 TYR A CA 1
ATOM 676 C C . TYR A 1 86 ? -12.467 2.001 -6.936 1.00 95.12 86 TYR A C 1
ATOM 678 O O . TYR A 1 86 ? -12.255 1.457 -5.854 1.00 95.12 86 TYR A O 1
ATOM 686 N N . LEU A 1 87 ? -12.077 3.258 -7.182 1.00 95.81 87 LEU A N 1
ATOM 687 C CA . LEU A 1 87 ? -11.519 4.119 -6.141 1.00 95.81 87 LEU A CA 1
ATOM 688 C C . LEU A 1 87 ? -12.585 4.511 -5.122 1.00 95.81 87 LEU A C 1
ATOM 690 O O . LEU A 1 87 ? -12.314 4.458 -3.926 1.00 95.81 87 LEU A O 1
ATOM 694 N N . GLU A 1 88 ? -13.776 4.891 -5.574 1.00 95.69 88 GLU A N 1
ATOM 695 C CA . GLU A 1 88 ? -14.860 5.282 -4.671 1.00 95.69 88 GLU A CA 1
ATOM 696 C C . GLU A 1 88 ? -15.380 4.092 -3.852 1.00 95.69 88 GLU A C 1
ATOM 698 O O . GLU A 1 88 ? -15.528 4.225 -2.640 1.00 95.69 88 GLU A O 1
ATOM 703 N N . GLU A 1 89 ? -15.516 2.908 -4.452 1.00 94.06 89 GLU A N 1
ATOM 704 C CA . GLU A 1 89 ? -15.836 1.663 -3.736 1.00 94.06 89 GLU A CA 1
ATOM 705 C C . GLU A 1 89 ? -14.782 1.329 -2.671 1.00 94.06 89 GLU A C 1
ATOM 707 O O . GLU A 1 89 ? -15.111 1.023 -1.524 1.00 94.06 89 GLU A O 1
ATOM 712 N N . ALA A 1 90 ? -13.495 1.428 -3.021 1.00 95.50 90 ALA A N 1
ATOM 713 C CA . ALA A 1 90 ? -12.419 1.170 -2.072 1.00 95.50 90 ALA A CA 1
ATOM 714 C C . ALA A 1 90 ? -12.408 2.198 -0.928 1.00 95.50 90 ALA A C 1
ATOM 716 O O . ALA A 1 90 ? -12.186 1.824 0.223 1.00 95.50 90 ALA A O 1
ATOM 717 N N . LYS A 1 91 ? -12.673 3.481 -1.210 1.00 96.56 91 LYS A N 1
ATOM 718 C CA . LYS A 1 91 ? -12.820 4.516 -0.173 1.00 96.56 91 LYS A CA 1
ATOM 719 C C . LYS A 1 91 ? -14.005 4.223 0.739 1.00 96.56 91 LYS A C 1
ATOM 721 O O . LYS A 1 91 ? -13.858 4.312 1.957 1.00 96.56 91 LYS A O 1
ATOM 726 N N . GLU A 1 92 ? -15.153 3.857 0.172 1.00 94.88 92 GLU A N 1
ATOM 727 C CA . GLU A 1 92 ? -16.339 3.473 0.936 1.00 94.88 92 GLU A CA 1
ATOM 728 C C . GLU A 1 92 ? -16.014 2.295 1.859 1.00 94.88 92 GLU A C 1
ATOM 730 O O . GLU A 1 92 ? -16.240 2.382 3.065 1.00 94.88 92 GLU A O 1
ATOM 735 N N . PHE A 1 93 ? -15.370 1.247 1.343 1.00 94.50 93 PHE A N 1
ATOM 736 C CA . PHE A 1 93 ? -14.969 0.094 2.144 1.00 94.50 93 PHE A CA 1
ATOM 737 C C . PHE A 1 93 ? -13.977 0.462 3.258 1.00 94.50 93 PHE A C 1
ATOM 739 O O . PHE A 1 93 ? -14.185 0.098 4.415 1.00 94.50 93 PHE A O 1
ATOM 746 N N . VAL A 1 94 ? -12.930 1.234 2.947 1.00 95.75 94 VAL A N 1
ATOM 747 C CA . VAL A 1 94 ? -11.947 1.704 3.942 1.00 95.75 94 VAL A CA 1
ATOM 748 C C . VAL A 1 94 ? -12.601 2.590 5.007 1.00 95.75 94 VAL A C 1
ATOM 750 O O . VAL A 1 94 ? -12.181 2.570 6.163 1.00 95.75 94 VAL A O 1
ATOM 753 N N . SER A 1 95 ? -13.650 3.342 4.664 1.00 95.50 95 SER A N 1
ATOM 754 C CA . SER A 1 95 ? -14.342 4.227 5.609 1.00 95.50 95 SER A CA 1
ATOM 755 C C . SER A 1 95 ? -15.058 3.491 6.747 1.00 95.50 95 SER A C 1
ATOM 757 O O . SER A 1 95 ? -15.324 4.112 7.776 1.00 95.50 95 SER A O 1
ATOM 759 N N . ARG A 1 96 ? -15.304 2.184 6.580 1.00 94.50 96 ARG A N 1
ATOM 760 C CA . ARG A 1 96 ? -15.951 1.298 7.560 1.00 94.50 96 ARG A CA 1
ATOM 761 C C . ARG A 1 96 ? -15.002 0.810 8.655 1.00 94.50 96 ARG A C 1
ATOM 763 O O . ARG A 1 96 ? -15.445 0.243 9.648 1.00 94.50 96 ARG A O 1
ATOM 770 N N . PHE A 1 97 ? -13.691 0.995 8.486 1.00 95.38 97 PHE A N 1
ATOM 771 C CA . PHE A 1 97 ? -12.725 0.622 9.516 1.00 95.38 97 PHE A CA 1
ATOM 772 C C . PHE A 1 97 ? -12.708 1.651 10.647 1.00 95.38 97 PHE A C 1
ATOM 774 O O . PHE A 1 97 ? -12.739 2.856 10.396 1.00 95.38 97 PHE A O 1
ATOM 781 N N . THR A 1 98 ? -12.593 1.183 11.894 1.00 95.62 98 THR A N 1
ATOM 782 C CA . THR A 1 98 ? -12.474 2.067 13.066 1.00 95.62 98 THR A CA 1
ATOM 783 C C . THR A 1 98 ? -11.208 2.920 12.988 1.00 95.62 98 THR A C 1
ATOM 785 O O . THR A 1 98 ? -11.240 4.108 13.300 1.00 95.62 98 THR A O 1
ATOM 788 N N . PHE A 1 99 ? -10.097 2.320 12.546 1.00 96.75 99 PHE A N 1
ATOM 789 C CA . PHE A 1 99 ? -8.812 3.001 12.414 1.00 96.75 99 PHE A CA 1
ATOM 790 C C . PHE A 1 99 ? -8.147 2.719 11.068 1.00 96.75 99 PHE A C 1
ATOM 792 O O . PHE A 1 99 ? -8.098 1.584 10.593 1.00 96.75 99 PHE A O 1
ATOM 799 N N . VAL A 1 100 ? -7.548 3.756 10.490 1.00 97.06 100 VAL A N 1
ATOM 800 C CA . VAL A 1 100 ? -6.589 3.621 9.392 1.00 97.06 100 VAL A CA 1
ATOM 801 C C . VAL A 1 100 ? -5.191 3.820 9.970 1.00 97.06 100 VAL A C 1
ATOM 803 O O . VAL A 1 100 ? -4.955 4.736 10.757 1.00 97.06 100 VAL A O 1
ATOM 806 N N . ILE A 1 101 ? -4.264 2.937 9.618 1.00 95.94 101 ILE A N 1
ATOM 807 C CA . ILE A 1 101 ? -2.869 2.981 10.053 1.00 95.94 101 ILE A CA 1
ATOM 808 C C . ILE A 1 101 ? -2.001 3.147 8.815 1.00 95.94 101 ILE A C 1
ATOM 810 O O . ILE A 1 101 ? -2.061 2.322 7.907 1.00 95.94 101 ILE A O 1
ATOM 814 N N . ASP A 1 102 ? -1.160 4.174 8.787 1.00 92.94 102 ASP A N 1
ATOM 815 C CA . ASP A 1 102 ? -0.107 4.281 7.781 1.00 92.94 102 ASP A CA 1
ATOM 816 C C . ASP A 1 102 ? 1.136 3.534 8.278 1.00 92.94 102 ASP A C 1
ATOM 818 O O . ASP A 1 102 ? 1.674 3.801 9.357 1.00 92.94 102 ASP A O 1
ATOM 822 N N . ILE A 1 103 ? 1.598 2.569 7.483 1.00 91.19 103 ILE A N 1
ATOM 823 C CA . ILE A 1 103 ? 2.765 1.760 7.823 1.00 91.19 103 ILE A CA 1
ATOM 824 C C . ILE A 1 103 ? 4.046 2.595 7.980 1.00 91.19 103 ILE A C 1
ATOM 826 O O . ILE A 1 103 ? 4.972 2.143 8.652 1.00 91.19 103 ILE A O 1
ATOM 830 N N . ALA A 1 104 ? 4.120 3.791 7.380 1.00 87.75 104 ALA A N 1
ATOM 831 C CA . ALA A 1 104 ? 5.287 4.671 7.468 1.00 87.75 104 ALA A CA 1
ATOM 832 C C . ALA A 1 104 ? 5.624 5.061 8.920 1.00 87.75 104 ALA A C 1
ATOM 834 O O . ALA A 1 104 ? 6.796 5.212 9.267 1.00 87.75 104 ALA A O 1
ATOM 835 N N . CYS A 1 105 ? 4.612 5.140 9.789 1.00 87.31 105 CYS A N 1
ATOM 836 C CA . CYS A 1 105 ? 4.762 5.350 11.226 1.00 87.31 105 CYS A CA 1
ATOM 837 C C . CYS A 1 105 ? 4.027 4.265 12.026 1.00 87.31 105 CYS A C 1
ATOM 839 O O . CYS A 1 105 ? 3.326 4.557 12.994 1.00 87.31 105 CYS A O 1
ATOM 841 N N . LEU A 1 106 ? 4.189 2.996 11.625 1.00 89.44 106 LEU A N 1
ATOM 842 C CA . LEU A 1 106 ? 3.493 1.856 12.233 1.00 89.44 106 LEU A CA 1
ATOM 843 C C . LEU A 1 106 ? 3.674 1.786 13.756 1.00 89.44 106 LEU A C 1
ATOM 845 O O . LEU A 1 106 ? 2.694 1.588 14.464 1.00 89.44 106 LEU A O 1
ATOM 849 N N . GLY A 1 107 ? 4.902 1.951 14.261 1.00 86.81 107 GLY A N 1
ATOM 850 C CA . GLY A 1 107 ? 5.186 1.885 15.700 1.00 86.81 107 GLY A CA 1
ATOM 851 C C . GLY A 1 107 ? 4.408 2.936 16.492 1.00 86.81 107 GLY A C 1
ATOM 852 O O . GLY A 1 107 ? 3.661 2.592 17.408 1.00 86.81 107 GLY A O 1
ATOM 853 N N . ASP A 1 108 ? 4.509 4.195 16.065 1.00 88.50 108 ASP A N 1
ATOM 854 C CA . ASP A 1 108 ? 3.783 5.316 16.668 1.00 88.50 108 ASP A CA 1
ATOM 855 C C . ASP A 1 108 ? 2.259 5.119 16.544 1.00 88.50 108 ASP A C 1
ATOM 857 O O . ASP A 1 108 ? 1.513 5.340 17.498 1.00 88.50 108 ASP A O 1
ATOM 861 N N . SER A 1 109 ? 1.784 4.628 15.393 1.00 90.56 109 SER A N 1
ATOM 862 C CA . SER A 1 109 ? 0.356 4.386 15.139 1.00 90.56 109 SER A CA 1
ATOM 863 C C . SER A 1 109 ? -0.214 3.275 16.018 1.00 90.56 109 SER A C 1
ATOM 865 O O . SER A 1 109 ? -1.334 3.397 16.512 1.00 90.56 109 SER A O 1
ATOM 867 N N . LEU A 1 110 ? 0.550 2.203 16.246 1.00 91.12 110 LEU A N 1
ATOM 868 C CA . LEU A 1 110 ? 0.158 1.118 17.144 1.00 91.12 110 LEU A CA 1
ATOM 869 C C . LEU A 1 110 ? 0.154 1.572 18.602 1.00 91.12 110 LEU A C 1
ATOM 871 O O . LEU A 1 110 ? -0.759 1.202 19.336 1.00 91.12 110 LEU A O 1
ATOM 875 N N . GLN A 1 111 ? 1.122 2.397 19.010 1.00 90.31 111 GLN A N 1
ATOM 876 C CA . GLN A 1 111 ? 1.106 3.002 20.341 1.00 90.31 111 GLN A CA 1
ATOM 877 C C . GLN A 1 111 ? -0.139 3.872 20.524 1.00 90.31 111 GLN A C 1
ATOM 879 O O . GLN A 1 111 ? -0.877 3.692 21.488 1.00 90.31 111 GLN A O 1
ATOM 884 N N . LYS A 1 112 ? -0.441 4.742 19.553 1.00 92.12 112 LYS A N 1
ATOM 885 C CA . LYS A 1 112 ? -1.632 5.594 19.602 1.00 92.12 112 LYS A CA 1
ATOM 886 C C . LYS A 1 112 ? -2.929 4.786 19.651 1.00 92.12 112 LYS A C 1
ATOM 888 O O . LYS A 1 112 ? -3.850 5.154 20.376 1.00 92.12 112 LYS A O 1
ATOM 893 N N . LEU A 1 113 ? -3.003 3.692 18.893 1.00 93.44 113 LEU A N 1
ATOM 894 C CA . LEU A 1 113 ? -4.139 2.774 18.925 1.00 93.44 113 LEU A CA 1
ATOM 895 C C . LEU A 1 113 ? -4.303 2.142 20.311 1.00 93.44 113 LEU A C 1
ATOM 897 O O . LEU A 1 113 ? -5.412 2.102 20.838 1.00 93.44 113 LEU A O 1
ATOM 901 N N . ALA A 1 114 ? -3.211 1.676 20.913 1.00 92.69 114 ALA A N 1
ATOM 902 C CA . ALA A 1 114 ? -3.234 1.069 22.236 1.00 92.69 114 ALA A CA 1
ATOM 903 C C . ALA A 1 114 ? -3.704 2.056 23.315 1.00 92.69 114 ALA A C 1
ATOM 905 O O . ALA A 1 114 ? -4.567 1.704 24.118 1.00 92.69 114 ALA A O 1
ATOM 906 N N . ASP A 1 115 ? -3.236 3.307 23.255 1.00 93.12 115 ASP A N 1
ATOM 907 C CA . ASP A 1 115 ? -3.676 4.378 24.154 1.00 93.12 115 ASP A CA 1
ATOM 908 C C . ASP A 1 115 ? -5.194 4.613 24.051 1.00 93.12 115 ASP A C 1
ATOM 910 O O . ASP A 1 115 ? -5.877 4.733 25.066 1.00 93.12 115 ASP A O 1
ATOM 914 N N . VAL A 1 116 ? -5.741 4.643 22.827 1.00 94.56 116 VAL A N 1
ATOM 915 C CA . VAL A 1 116 ? -7.187 4.819 22.584 1.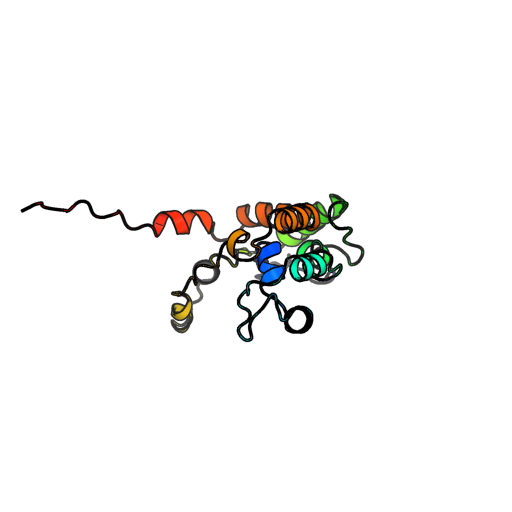00 94.56 116 VAL A CA 1
ATOM 916 C C . VAL A 1 116 ? -7.999 3.644 23.131 1.00 94.56 116 VAL A C 1
ATOM 918 O O . VAL A 1 116 ? -9.107 3.840 23.626 1.00 94.56 116 VAL A O 1
ATOM 921 N N . LEU A 1 117 ? -7.456 2.430 23.059 1.00 94.06 117 LEU A N 1
ATOM 922 C CA . LEU A 1 117 ? -8.120 1.219 23.538 1.00 94.06 117 LEU A CA 1
ATOM 923 C C . LEU A 1 117 ? -7.895 0.947 25.033 1.00 94.06 117 LEU A C 1
ATOM 925 O O . LEU A 1 117 ? -8.467 -0.006 25.561 1.00 94.06 117 LEU A O 1
ATOM 929 N N . GLY A 1 118 ? -7.073 1.749 25.718 1.00 94.69 118 GLY A N 1
ATOM 930 C CA . GLY A 1 118 ? -6.685 1.494 27.107 1.00 94.69 118 GLY A CA 1
ATOM 931 C C . GLY A 1 118 ? -5.888 0.195 27.275 1.00 94.69 118 GLY A C 1
ATOM 932 O O . GLY A 1 118 ? -5.981 -0.456 28.315 1.00 94.69 118 GLY A O 1
ATOM 933 N N . ILE A 1 119 ? -5.146 -0.210 26.241 1.00 92.12 119 ILE A N 1
ATOM 934 C CA . ILE A 1 119 ? -4.310 -1.412 26.238 1.00 92.12 119 ILE A CA 1
ATOM 935 C C . ILE A 1 119 ? -2.869 -0.995 26.520 1.00 92.12 119 ILE A C 1
ATOM 937 O O . ILE A 1 119 ? -2.308 -0.149 25.829 1.00 92.12 119 ILE A O 1
ATOM 941 N N . GLU A 1 120 ? -2.229 -1.632 27.495 1.00 88.50 120 GLU A N 1
ATOM 942 C CA . GLU A 1 120 ? -0.791 -1.475 27.687 1.00 88.50 120 GLU A CA 1
ATOM 943 C C . GLU A 1 120 ? -0.028 -2.342 26.679 1.00 88.50 120 GLU A C 1
ATOM 945 O O . GLU A 1 120 ? -0.101 -3.573 26.705 1.00 88.50 120 GLU A O 1
ATOM 950 N N . LEU A 1 121 ? 0.743 -1.711 25.790 1.00 82.69 121 LEU A N 1
ATOM 951 C CA . LEU A 1 121 ? 1.712 -2.441 24.977 1.00 82.69 121 LEU A CA 1
ATOM 952 C C . LEU A 1 121 ? 2.884 -2.854 25.868 1.00 82.69 121 LEU A C 1
ATOM 954 O O . LEU A 1 121 ? 3.633 -2.015 26.372 1.00 82.69 121 LEU A O 1
ATOM 958 N N . THR A 1 122 ? 3.085 -4.160 26.046 1.00 78.44 122 THR A N 1
ATOM 959 C CA . THR A 1 122 ? 4.305 -4.668 26.683 1.00 78.44 122 THR A CA 1
ATOM 960 C C . THR A 1 122 ? 5.518 -4.169 25.897 1.00 78.44 122 THR A C 1
ATOM 962 O O . THR A 1 122 ? 5.578 -4.366 24.684 1.00 78.44 122 THR A O 1
ATOM 965 N N . GLN A 1 123 ? 6.478 -3.547 26.589 1.00 58.09 123 GLN A N 1
ATOM 966 C CA . GLN A 1 123 ? 7.590 -2.730 26.063 1.00 58.09 123 GLN A CA 1
ATOM 967 C C . GLN A 1 123 ? 8.522 -3.381 25.011 1.00 58.09 123 GLN A C 1
ATOM 969 O O . GLN A 1 123 ? 9.462 -2.736 24.550 1.00 58.09 123 GLN A O 1
ATOM 974 N N . ASN A 1 124 ? 8.265 -4.614 24.577 1.00 52.28 124 ASN A N 1
ATOM 975 C CA . ASN A 1 124 ? 9.014 -5.301 23.523 1.00 52.28 124 ASN A CA 1
ATOM 976 C C . ASN A 1 124 ? 8.745 -4.760 22.106 1.00 52.28 124 ASN A C 1
ATOM 978 O O . ASN A 1 124 ? 9.368 -5.220 21.156 1.00 52.28 124 ASN A O 1
ATOM 982 N N . THR A 1 125 ? 7.862 -3.773 21.933 1.00 50.94 125 THR A N 1
ATOM 983 C CA . THR A 1 125 ? 7.696 -3.056 20.655 1.00 50.94 125 THR A CA 1
ATOM 984 C C . THR A 1 125 ? 8.659 -1.876 20.490 1.00 50.94 125 THR A C 1
ATOM 986 O O . THR A 1 125 ? 8.780 -1.353 19.383 1.00 50.94 125 THR A O 1
ATOM 989 N N . LYS A 1 126 ? 9.426 -1.503 21.531 1.00 45.97 126 LYS A N 1
ATOM 990 C CA . LYS A 1 126 ? 10.476 -0.461 21.456 1.00 45.97 126 LYS A CA 1
ATOM 991 C C . LYS A 1 126 ? 11.650 -0.820 20.532 1.00 45.97 126 LYS A C 1
ATOM 993 O O . LYS A 1 126 ? 12.552 -0.019 20.337 1.00 45.97 126 LYS A O 1
ATOM 998 N N . SER A 1 127 ? 11.644 -1.998 19.909 1.00 46.19 127 SER A N 1
ATOM 999 C CA . SER A 1 127 ? 12.574 -2.335 18.824 1.00 46.19 127 SER A CA 1
ATOM 1000 C C . SER A 1 127 ? 12.254 -1.629 17.496 1.00 46.19 127 SER A C 1
ATOM 1002 O O . SER A 1 127 ? 13.012 -1.780 16.544 1.00 46.19 127 SER A O 1
ATOM 1004 N N . ALA A 1 128 ? 11.165 -0.854 17.407 1.00 50.53 128 ALA A N 1
ATOM 1005 C CA . ALA A 1 128 ? 10.840 -0.055 16.223 1.00 50.53 128 ALA A CA 1
ATOM 1006 C C . ALA A 1 128 ? 11.657 1.252 16.097 1.00 50.53 128 ALA A C 1
ATOM 1008 O O . ALA A 1 128 ? 11.431 2.012 15.159 1.00 50.53 128 ALA A O 1
ATOM 1009 N N . ASP A 1 129 ? 12.631 1.499 16.985 1.00 44.53 129 ASP A N 1
ATOM 1010 C CA . ASP A 1 129 ? 13.533 2.664 16.922 1.00 44.53 129 ASP A CA 1
ATOM 1011 C C . ASP A 1 129 ? 14.417 2.702 15.666 1.00 44.53 129 ASP A C 1
ATOM 1013 O O . ASP A 1 129 ? 14.994 3.739 15.337 1.00 44.53 129 ASP A O 1
ATOM 1017 N N . SER A 1 130 ? 14.479 1.623 14.885 1.00 47.62 130 SER A N 1
ATOM 1018 C CA . SER A 1 130 ? 14.882 1.749 13.492 1.00 47.62 130 SER A CA 1
ATOM 1019 C C . SER A 1 130 ? 13.651 2.044 12.638 1.00 47.62 130 SER A C 1
ATOM 1021 O O . SER A 1 130 ? 13.139 1.161 11.941 1.00 47.62 130 SER A O 1
ATOM 1023 N N . HIS A 1 131 ? 13.254 3.318 12.561 1.00 49.59 131 HIS A N 1
ATOM 1024 C CA . HIS A 1 131 ? 12.871 3.835 11.249 1.00 49.59 131 HIS A CA 1
ATOM 1025 C C . HIS A 1 131 ? 14.117 3.662 10.381 1.00 49.59 131 HIS A C 1
ATOM 1027 O O . HIS A 1 131 ? 14.939 4.570 10.265 1.00 49.59 131 HIS A O 1
ATOM 1033 N N . HIS A 1 132 ? 14.337 2.454 9.850 1.00 51.41 132 HIS A N 1
ATOM 1034 C CA . HIS A 1 132 ? 15.265 2.280 8.755 1.00 51.41 132 HIS A CA 1
ATOM 1035 C C . HIS A 1 132 ? 14.788 3.298 7.743 1.00 51.41 132 HIS A C 1
ATOM 1037 O O . HIS A 1 132 ? 13.668 3.157 7.254 1.00 51.41 132 HIS A O 1
ATOM 1043 N N . GLN A 1 133 ? 15.570 4.362 7.539 1.00 54.59 133 GLN A N 1
ATOM 1044 C CA . GLN A 1 133 ? 15.286 5.350 6.516 1.00 54.59 133 GLN A CA 1
ATOM 1045 C C . GLN A 1 133 ? 15.103 4.549 5.240 1.00 54.59 133 GLN A C 1
ATOM 1047 O O . GLN A 1 133 ? 16.055 4.005 4.672 1.00 54.59 133 GLN A O 1
ATOM 1052 N N . HIS A 1 134 ? 13.842 4.339 4.878 1.00 64.00 134 HIS A N 1
ATOM 1053 C CA . HIS A 1 134 ? 13.529 3.600 3.690 1.00 64.00 134 HIS A CA 1
ATOM 1054 C C . HIS A 1 134 ? 14.002 4.509 2.581 1.00 64.00 134 HIS A C 1
ATOM 1056 O O . HIS A 1 134 ? 13.536 5.643 2.472 1.00 64.00 134 HIS A O 1
ATOM 1062 N N . LYS A 1 135 ? 14.965 4.008 1.804 1.00 77.81 135 LYS A N 1
ATOM 1063 C CA . LYS A 1 135 ? 15.409 4.669 0.587 1.00 77.81 135 LYS A CA 1
ATOM 1064 C C . LYS A 1 135 ? 14.193 5.206 -0.162 1.00 77.81 135 LYS A C 1
ATOM 1066 O O . LYS A 1 135 ? 13.180 4.497 -0.264 1.00 77.81 135 LYS A O 1
ATOM 1071 N N . THR A 1 136 ? 14.298 6.424 -0.673 1.00 85.50 136 THR A N 1
ATOM 1072 C CA . THR A 1 136 ? 13.221 7.038 -1.450 1.00 85.50 136 THR A CA 1
ATOM 1073 C C . THR A 1 136 ? 12.870 6.155 -2.648 1.00 85.50 136 THR A C 1
ATOM 1075 O O . THR A 1 136 ? 13.628 5.260 -3.045 1.00 85.50 136 THR A O 1
ATOM 1078 N N . LEU A 1 137 ? 11.701 6.369 -3.252 1.00 88.44 137 LEU A N 1
ATOM 1079 C CA . LEU A 1 137 ? 11.341 5.618 -4.455 1.00 88.44 137 LEU A CA 1
ATOM 1080 C C . LEU A 1 137 ? 12.356 5.850 -5.577 1.00 88.44 137 LEU A C 1
ATOM 1082 O O . LEU A 1 137 ? 12.683 4.915 -6.302 1.00 88.44 137 LEU A O 1
ATOM 1086 N N . GLU A 1 138 ? 12.889 7.063 -5.673 1.00 89.75 138 GLU A N 1
ATOM 1087 C CA . GLU A 1 138 ? 13.928 7.466 -6.614 1.00 89.75 138 GLU A CA 1
ATOM 1088 C C . GLU A 1 138 ? 15.254 6.729 -6.357 1.00 89.75 138 GLU A C 1
ATOM 1090 O O . GLU A 1 138 ? 15.922 6.311 -7.300 1.00 89.75 138 GLU A O 1
ATOM 1095 N N . GLU A 1 139 ? 15.614 6.492 -5.093 1.00 87.31 139 GLU A N 1
ATOM 1096 C CA . GLU A 1 139 ? 16.791 5.695 -4.724 1.00 87.31 139 GLU A CA 1
ATOM 1097 C C . GLU A 1 139 ? 16.592 4.187 -4.951 1.00 87.31 139 GLU A C 1
ATOM 1099 O O . GLU A 1 139 ? 17.562 3.456 -5.160 1.00 87.31 139 GLU A O 1
ATOM 1104 N N . ARG A 1 140 ? 15.347 3.696 -4.890 1.00 87.31 140 ARG A N 1
ATOM 1105 C CA . ARG A 1 140 ? 15.008 2.275 -5.104 1.00 87.31 140 ARG A CA 1
ATOM 1106 C C . ARG A 1 140 ? 14.750 1.934 -6.571 1.00 87.31 140 ARG A C 1
ATOM 1108 O O . ARG A 1 140 ? 14.949 0.786 -6.955 1.00 87.31 140 ARG A O 1
ATOM 1115 N N . ILE A 1 141 ? 14.302 2.899 -7.372 1.00 90.56 141 ILE A N 1
ATOM 1116 C CA . ILE A 1 141 ? 14.075 2.790 -8.816 1.00 90.56 141 ILE A CA 1
ATOM 1117 C C . ILE A 1 141 ? 14.866 3.924 -9.489 1.00 90.56 141 ILE A C 1
ATOM 1119 O O . ILE A 1 141 ? 14.306 4.988 -9.764 1.00 90.56 141 ILE A O 1
ATOM 1123 N N . PRO A 1 142 ? 16.153 3.709 -9.826 1.00 90.75 142 PRO A N 1
ATOM 1124 C CA . PRO A 1 142 ? 17.036 4.753 -10.361 1.00 90.75 142 PRO A CA 1
ATOM 1125 C C . PRO A 1 142 ? 16.741 5.116 -11.832 1.00 90.75 142 PRO A C 1
ATOM 1127 O O . PRO A 1 142 ? 17.566 5.717 -12.519 1.00 90.75 142 PRO A O 1
ATOM 1130 N N . TYR A 1 143 ? 15.565 4.744 -12.341 1.00 94.00 143 TYR A N 1
ATOM 1131 C CA . TYR A 1 143 ? 15.135 4.948 -13.718 1.00 94.00 143 TYR A CA 1
ATOM 1132 C C . TYR A 1 143 ? 13.850 5.789 -13.736 1.00 94.00 143 TYR A C 1
ATOM 1134 O O . TYR A 1 143 ? 12.757 5.234 -13.611 1.00 94.00 143 TYR A O 1
ATOM 1142 N N . PRO A 1 144 ? 13.933 7.121 -13.939 1.00 95.50 144 PRO A N 1
ATOM 1143 C CA . PRO A 1 144 ? 12.778 8.019 -13.834 1.00 95.50 144 PRO A CA 1
ATOM 1144 C C . PRO A 1 144 ? 11.609 7.653 -14.752 1.00 95.50 144 PRO A C 1
ATOM 1146 O O . PRO A 1 144 ? 10.452 7.741 -14.353 1.00 95.50 144 PRO A O 1
ATOM 1149 N N . LYS A 1 145 ? 11.897 7.173 -15.970 1.00 97.31 145 LYS A N 1
ATOM 1150 C CA . LYS A 1 145 ? 10.859 6.671 -16.887 1.00 97.31 145 LYS A CA 1
ATOM 1151 C C . LYS A 1 145 ? 10.097 5.490 -16.286 1.00 97.31 145 LYS A C 1
ATOM 1153 O O . LYS A 1 145 ? 8.882 5.414 -16.449 1.00 97.31 145 LYS A O 1
ATOM 1158 N N . VAL A 1 146 ? 10.802 4.616 -15.563 1.00 96.25 146 VAL A N 1
ATOM 1159 C CA . VAL A 1 146 ? 10.189 3.472 -14.890 1.00 96.25 146 VAL A CA 1
ATOM 1160 C C . VAL A 1 146 ? 9.302 3.903 -13.743 1.00 96.25 146 VAL A C 1
ATOM 1162 O O . VAL A 1 146 ? 8.145 3.491 -13.663 1.00 96.25 146 VAL A O 1
ATOM 1165 N N . LEU A 1 147 ? 9.832 4.775 -12.892 1.00 95.62 147 LEU A N 1
ATOM 1166 C CA . LEU A 1 147 ? 9.096 5.303 -11.758 1.00 95.62 147 LEU A CA 1
ATOM 1167 C C . LEU A 1 147 ? 7.833 6.053 -12.203 1.00 9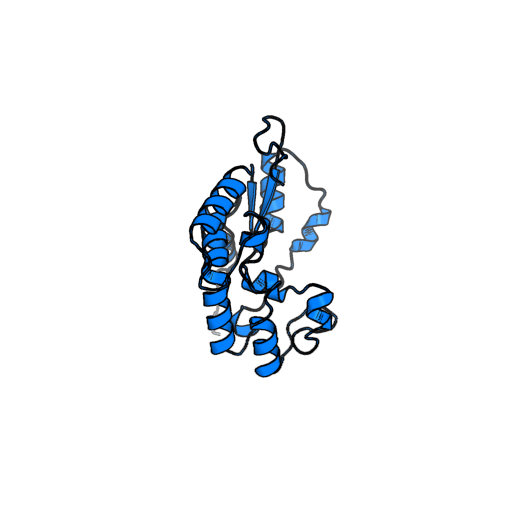5.62 147 LEU A C 1
ATOM 1169 O O . LEU A 1 147 ? 6.763 5.820 -11.649 1.00 95.62 147 LEU A O 1
ATOM 1173 N N . ASN A 1 148 ? 7.927 6.892 -13.237 1.00 97.88 148 ASN A N 1
ATOM 1174 C CA . ASN A 1 148 ? 6.778 7.631 -13.762 1.00 97.88 148 ASN A CA 1
ATOM 1175 C C . ASN A 1 148 ? 5.707 6.697 -14.328 1.00 97.88 148 ASN A C 1
ATOM 1177 O O . ASN A 1 148 ? 4.530 6.872 -14.037 1.00 97.88 148 ASN A O 1
ATOM 1181 N N . TYR A 1 149 ? 6.098 5.665 -15.075 1.00 97.69 149 TYR A N 1
ATOM 1182 C CA . TYR A 1 149 ? 5.141 4.669 -15.553 1.00 97.69 149 TYR A CA 1
ATOM 1183 C C . TYR A 1 149 ? 4.467 3.915 -14.403 1.00 97.69 149 TYR A C 1
ATOM 1185 O O . TYR A 1 149 ? 3.263 3.689 -14.454 1.00 97.69 149 TYR A O 1
ATOM 1193 N N . LEU A 1 150 ? 5.201 3.556 -13.344 1.00 96.88 150 LEU A N 1
ATOM 1194 C CA . LEU A 1 150 ? 4.613 2.937 -12.152 1.00 96.88 150 LEU A CA 1
ATOM 1195 C C . LEU A 1 150 ? 3.630 3.872 -11.438 1.00 96.88 150 LEU A C 1
ATOM 1197 O O . LEU A 1 150 ? 2.565 3.401 -11.035 1.00 96.88 150 LEU A O 1
ATOM 1201 N N . LYS A 1 151 ? 3.957 5.168 -11.324 1.00 97.38 151 LYS A N 1
ATOM 1202 C CA . LYS A 1 151 ? 3.064 6.200 -10.770 1.00 97.38 151 LYS A CA 1
ATOM 1203 C C . LYS A 1 151 ? 1.778 6.307 -11.591 1.00 97.38 151 LYS A C 1
ATOM 1205 O O . LYS A 1 151 ? 0.695 6.182 -11.034 1.00 97.38 151 LYS A O 1
ATOM 1210 N N . GLU A 1 152 ? 1.881 6.418 -12.913 1.00 97.50 152 GLU A N 1
ATOM 1211 C CA . GLU A 1 152 ? 0.706 6.471 -13.794 1.00 97.50 152 GLU A CA 1
ATOM 1212 C C . GLU A 1 152 ? -0.104 5.171 -13.771 1.00 97.50 152 GLU A C 1
ATOM 1214 O O . GLU A 1 152 ? -1.335 5.192 -13.764 1.00 97.50 152 GLU A O 1
ATOM 1219 N N . LYS A 1 153 ? 0.559 4.011 -13.754 1.00 96.25 153 LYS A N 1
ATOM 1220 C CA . LYS A 1 153 ? -0.103 2.699 -13.721 1.00 96.25 153 LYS A CA 1
ATOM 1221 C C . LYS A 1 153 ? -0.855 2.469 -12.410 1.00 96.25 153 LYS A C 1
ATOM 1223 O O . LYS A 1 153 ? -1.900 1.826 -12.429 1.00 96.25 153 LYS A O 1
ATOM 1228 N N . ASN A 1 154 ? -0.344 2.993 -11.295 1.00 97.06 154 ASN A N 1
ATOM 1229 C CA . ASN A 1 154 ? -0.920 2.838 -9.956 1.00 97.06 154 ASN A CA 1
ATOM 1230 C C . ASN A 1 154 ? -1.627 4.107 -9.458 1.00 97.06 154 ASN A C 1
ATOM 1232 O O . ASN A 1 154 ? -1.834 4.260 -8.257 1.00 97.06 154 ASN A O 1
ATOM 1236 N N . LYS A 1 155 ? -1.993 5.023 -10.364 1.00 97.19 155 LYS A N 1
ATOM 1237 C CA . LYS A 1 155 ? -2.546 6.337 -10.021 1.00 97.19 155 LYS A CA 1
ATOM 1238 C C . LYS A 1 155 ? -3.731 6.255 -9.057 1.00 97.19 155 LYS A C 1
ATOM 1240 O O . LYS A 1 155 ? -3.779 7.012 -8.095 1.00 97.19 155 LYS A O 1
ATOM 1245 N N . ARG A 1 156 ? -4.664 5.324 -9.278 1.00 97.25 156 ARG A N 1
ATOM 1246 C CA . ARG A 1 156 ? -5.849 5.163 -8.417 1.00 97.25 156 ARG A CA 1
ATOM 1247 C C . ARG A 1 156 ? -5.494 4.628 -7.037 1.00 97.25 156 ARG A C 1
ATOM 1249 O O . ARG A 1 156 ? -6.032 5.098 -6.045 1.00 97.25 156 ARG A O 1
ATOM 1256 N N . ASP A 1 157 ? -4.547 3.702 -6.963 1.00 96.88 157 ASP A N 1
ATOM 1257 C CA . ASP A 1 157 ? -4.043 3.204 -5.682 1.00 96.88 157 ASP A CA 1
ATOM 1258 C C . ASP A 1 157 ? -3.284 4.289 -4.906 1.00 96.88 157 ASP A C 1
ATOM 1260 O O . ASP A 1 157 ? -3.363 4.350 -3.681 1.00 96.88 157 ASP A O 1
ATOM 1264 N N . ILE A 1 158 ? -2.568 5.170 -5.617 1.00 97.94 158 ILE A N 1
ATOM 1265 C CA . ILE A 1 158 ? -1.905 6.342 -5.029 1.00 97.94 158 ILE A CA 1
ATOM 1266 C C . ILE A 1 158 ? -2.958 7.312 -4.491 1.00 97.94 158 ILE A C 1
ATOM 1268 O O . ILE A 1 158 ? -2.862 7.727 -3.343 1.00 97.94 158 ILE A O 1
ATOM 1272 N N . GLU A 1 159 ? -3.993 7.626 -5.271 1.00 98.06 159 GLU A N 1
ATOM 1273 C CA . GLU A 1 159 ? -5.110 8.470 -4.826 1.00 98.06 159 GLU A CA 1
ATOM 1274 C C . GLU A 1 159 ? -5.818 7.885 -3.591 1.00 98.06 159 GLU A C 1
ATOM 1276 O O . GLU A 1 159 ? -6.130 8.626 -2.658 1.00 98.06 159 GLU A O 1
ATOM 1281 N N . LEU A 1 160 ? -6.023 6.562 -3.544 1.00 97.81 160 LEU A N 1
ATOM 1282 C CA . LEU A 1 160 ? -6.569 5.875 -2.372 1.00 97.81 160 LEU A CA 1
ATOM 1283 C C . LEU A 1 160 ? -5.654 6.029 -1.153 1.00 97.81 160 LEU A C 1
ATOM 1285 O O . LEU A 1 160 ? -6.134 6.354 -0.068 1.00 97.81 160 LEU A O 1
ATOM 1289 N N . TYR A 1 161 ? -4.350 5.801 -1.321 1.00 97.50 161 TYR A N 1
ATOM 1290 C CA . TYR A 1 161 ? -3.373 5.937 -0.243 1.00 97.50 161 TYR A CA 1
ATOM 1291 C C . TYR A 1 161 ? -3.336 7.367 0.309 1.00 97.50 161 TYR A C 1
ATOM 1293 O O . TYR A 1 161 ? -3.473 7.562 1.516 1.00 97.50 161 TYR A O 1
ATOM 1301 N N . GLU A 1 162 ? -3.234 8.368 -0.566 1.00 97.00 162 GLU A N 1
ATOM 1302 C CA . GLU A 1 162 ? -3.230 9.784 -0.190 1.00 97.00 162 GLU A CA 1
ATOM 1303 C C . GLU A 1 162 ? -4.504 10.188 0.556 1.00 97.00 162 GLU A C 1
ATOM 1305 O O . GLU A 1 162 ? -4.431 10.819 1.611 1.00 97.00 162 GLU A O 1
ATOM 1310 N N . TRP A 1 163 ? -5.668 9.752 0.072 1.00 97.44 163 TRP A N 1
ATOM 1311 C CA . TRP A 1 163 ? -6.928 9.950 0.782 1.00 97.44 163 TRP A CA 1
ATOM 1312 C C . TRP A 1 163 ? -6.925 9.253 2.149 1.00 97.44 163 TRP A C 1
ATOM 1314 O O . TRP A 1 163 ? -7.325 9.856 3.146 1.00 97.44 163 TRP A O 1
ATOM 1324 N N . SER A 1 164 ? -6.429 8.014 2.228 1.00 96.69 164 SER A N 1
ATOM 1325 C CA . SER A 1 164 ? -6.420 7.235 3.471 1.00 96.69 164 SER A CA 1
ATOM 1326 C C . SER A 1 164 ? -5.574 7.881 4.571 1.00 96.69 164 SER A C 1
ATOM 1328 O O . SER A 1 164 ? -5.981 7.854 5.729 1.00 96.69 164 SER A O 1
ATOM 1330 N N . LYS A 1 165 ? -4.473 8.565 4.215 1.00 94.69 165 LYS A N 1
ATOM 1331 C CA . LYS A 1 165 ? -3.634 9.309 5.170 1.00 94.69 165 LYS A CA 1
ATOM 1332 C C . LYS A 1 165 ? -4.397 10.397 5.920 1.00 94.69 165 LYS A C 1
ATOM 1334 O O . LYS A 1 165 ? -4.151 10.596 7.103 1.00 94.69 165 LYS A O 1
ATOM 1339 N N . THR A 1 166 ? -5.365 11.052 5.276 1.00 94.06 166 THR A N 1
ATOM 1340 C CA . THR A 1 166 ? -6.211 12.075 5.928 1.00 94.06 166 THR A CA 1
ATOM 1341 C C . THR A 1 166 ? -7.136 11.502 7.008 1.00 94.06 166 THR A C 1
ATOM 1343 O O . THR A 1 166 ? -7.734 12.251 7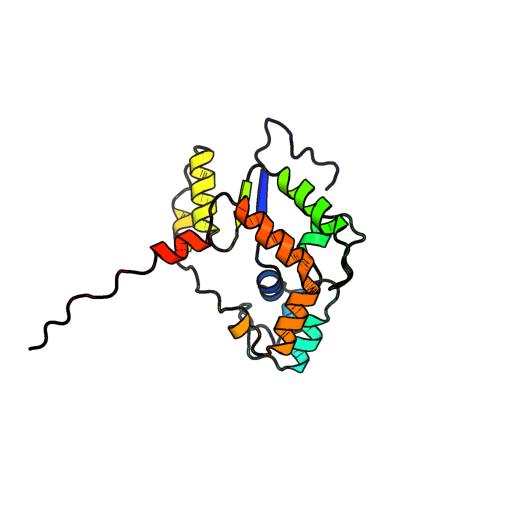.776 1.00 94.06 166 THR A O 1
ATOM 1346 N N . ARG A 1 167 ? -7.260 10.171 7.064 1.00 94.69 167 ARG A N 1
ATOM 1347 C CA . ARG A 1 167 ? -8.064 9.417 8.034 1.00 94.69 167 ARG A CA 1
ATOM 1348 C C . ARG A 1 167 ? -7.211 8.557 8.963 1.00 94.69 167 ARG A C 1
ATOM 1350 O O . ARG A 1 167 ? -7.765 7.869 9.820 1.00 94.69 167 ARG A O 1
ATOM 1357 N N . SER A 1 168 ? -5.893 8.548 8.773 1.00 94.69 168 SER A N 1
ATOM 1358 C CA . SER A 1 168 ? -4.990 7.766 9.605 1.00 94.69 168 SER A CA 1
ATOM 1359 C C . SER A 1 168 ? -5.040 8.245 11.051 1.00 94.69 168 SER A C 1
ATOM 1361 O O . SER A 1 168 ? -5.161 9.437 11.324 1.00 94.69 168 SER A O 1
ATOM 1363 N N . ILE A 1 169 ? -4.906 7.307 11.991 1.00 93.81 169 ILE A N 1
ATOM 1364 C CA . ILE A 1 169 ? -4.868 7.599 13.431 1.00 93.81 169 ILE A CA 1
ATOM 1365 C C . ILE A 1 169 ? -3.723 8.558 13.804 1.00 93.81 169 ILE A C 1
ATOM 1367 O O . ILE A 1 169 ? -3.809 9.283 14.796 1.00 93.81 169 ILE A O 1
ATOM 1371 N N . LEU A 1 170 ? -2.663 8.570 12.992 1.00 90.94 170 LEU A N 1
ATOM 1372 C CA . LEU A 1 170 ? -1.564 9.523 13.040 1.00 90.94 170 LEU A CA 1
ATOM 1373 C C . LEU A 1 170 ? -1.203 9.993 11.633 1.00 90.94 170 LEU A C 1
ATOM 1375 O O . LEU A 1 170 ? -1.161 9.205 10.687 1.00 90.94 170 LEU A O 1
ATOM 1379 N N . GLU A 1 171 ? -0.868 11.275 11.524 1.00 87.19 171 GLU A N 1
ATOM 1380 C CA . GLU A 1 171 ? -0.285 11.852 10.320 1.00 87.19 171 GLU A CA 1
ATOM 1381 C C . GLU A 1 171 ? 1.245 11.697 10.362 1.00 87.19 171 GLU A C 1
ATOM 1383 O O . GLU A 1 171 ? 1.944 12.447 11.047 1.00 87.19 171 GLU A O 1
ATOM 1388 N N . CYS A 1 172 ? 1.787 10.718 9.629 1.00 81.25 172 CYS A N 1
ATOM 1389 C CA . CYS A 1 172 ? 3.218 10.402 9.690 1.00 81.25 172 CYS A CA 1
ATOM 1390 C C . CYS A 1 172 ? 4.126 11.553 9.208 1.00 81.25 172 CYS A C 1
ATOM 1392 O O . CYS A 1 172 ? 5.216 11.734 9.749 1.00 81.25 172 CYS A O 1
ATOM 1394 N N . SER A 1 173 ? 3.678 12.370 8.246 1.00 75.12 173 SER A N 1
ATOM 1395 C CA . SER A 1 173 ? 4.433 13.526 7.725 1.00 75.12 173 SER A CA 1
ATOM 1396 C C . SER A 1 173 ? 4.732 14.584 8.789 1.00 75.12 173 SER A C 1
ATOM 1398 O O . SER A 1 173 ? 5.776 15.235 8.738 1.00 75.12 173 SER A O 1
ATOM 1400 N N . ALA A 1 174 ? 3.852 14.742 9.779 1.00 65.25 174 ALA A N 1
ATOM 1401 C CA . ALA A 1 174 ? 4.046 15.690 10.872 1.00 65.25 174 ALA A CA 1
ATOM 1402 C C . ALA A 1 174 ? 5.101 15.211 11.891 1.00 65.25 174 ALA A C 1
ATOM 1404 O O . ALA A 1 174 ? 5.754 16.030 12.539 1.00 65.25 174 ALA A O 1
ATOM 1405 N N . LEU A 1 175 ? 5.305 13.894 12.015 1.00 60.84 175 LEU A N 1
ATOM 1406 C CA . LEU A 1 175 ? 6.271 13.301 12.948 1.00 60.84 175 LEU A CA 1
ATOM 1407 C C . LEU A 1 175 ? 7.717 13.434 12.455 1.00 60.84 175 LEU A C 1
ATOM 1409 O O . LEU A 1 175 ? 8.629 13.619 13.261 1.00 60.84 175 LEU A O 1
ATOM 1413 N N . GLU A 1 176 ? 7.941 13.392 11.140 1.00 59.03 176 GLU A N 1
ATOM 1414 C CA . GLU A 1 176 ? 9.275 13.584 10.550 1.00 59.03 176 GLU A CA 1
ATOM 1415 C C . GLU A 1 176 ? 9.811 15.004 10.788 1.00 59.03 176 GLU A C 1
ATOM 1417 O O . GLU A 1 176 ? 11.000 15.183 11.048 1.00 59.03 176 GLU A O 1
ATOM 1422 N N . GLN A 1 177 ? 8.932 16.011 10.797 1.00 53.34 177 GLN A N 1
ATOM 1423 C CA . GLN A 1 177 ? 9.303 17.409 11.053 1.00 53.34 177 GLN A CA 1
ATOM 1424 C C . GLN A 1 177 ? 9.689 17.669 12.517 1.00 53.34 177 GLN A C 1
ATOM 1426 O O . GLN A 1 177 ? 10.479 18.568 12.793 1.00 53.34 177 GLN A O 1
ATOM 1431 N N . GLN A 1 178 ? 9.176 16.871 13.457 1.00 51.78 178 GLN A N 1
ATOM 1432 C CA . GLN A 1 178 ? 9.492 16.990 14.886 1.00 51.78 178 GLN A CA 1
ATOM 1433 C C . GLN A 1 178 ? 10.780 16.251 15.282 1.00 51.78 178 GLN A C 1
ATOM 1435 O O . GLN A 1 178 ? 11.359 16.545 16.326 1.00 51.78 178 GLN A O 1
ATOM 1440 N N . LYS A 1 179 ? 11.248 15.308 14.452 1.00 49.38 179 LYS A N 1
ATOM 1441 C CA . LYS A 1 179 ? 12.475 14.525 14.682 1.00 49.38 179 LYS A CA 1
ATOM 1442 C C . LYS A 1 179 ? 13.747 15.195 14.142 1.00 49.38 179 LYS A C 1
ATOM 1444 O O . LYS A 1 179 ? 14.827 14.648 14.345 1.00 49.38 179 LYS A O 1
ATOM 1449 N N . VAL A 1 180 ? 13.662 16.364 13.496 1.00 43.09 180 VAL A N 1
ATOM 1450 C CA . VAL A 1 180 ? 14.849 17.159 13.130 1.00 43.09 180 VAL A CA 1
ATOM 1451 C C . VAL A 1 180 ? 15.375 17.851 14.395 1.00 43.09 180 VAL A C 1
ATOM 1453 O O . VAL A 1 180 ? 14.705 18.751 14.906 1.00 43.09 180 VAL A O 1
ATOM 1456 N N . PRO A 1 181 ? 16.553 17.479 14.932 1.00 47.28 181 PRO A N 1
ATOM 1457 C CA . PRO A 1 181 ? 17.129 18.227 16.034 1.00 47.28 181 PRO A CA 1
ATOM 1458 C C . PRO A 1 181 ? 17.485 19.624 15.529 1.00 47.28 181 PRO A C 1
ATOM 1460 O O . PRO A 1 181 ? 18.080 19.772 14.460 1.00 47.28 181 PRO A O 1
ATOM 1463 N N . ALA A 1 182 ? 17.124 20.645 16.307 1.00 47.25 182 ALA A N 1
ATOM 1464 C CA . ALA A 1 182 ? 17.630 21.998 16.135 1.00 47.25 182 ALA A CA 1
ATOM 1465 C C . ALA A 1 182 ? 19.158 21.930 15.982 1.00 47.25 182 ALA A C 1
ATOM 1467 O O . ALA A 1 182 ? 19.874 21.585 16.921 1.00 47.25 182 ALA A O 1
ATOM 1468 N N . SER A 1 183 ? 19.650 22.177 14.770 1.00 47.28 183 SER A N 1
ATOM 1469 C CA . SER A 1 183 ? 21.068 22.106 14.451 1.00 47.28 183 SER A CA 1
ATOM 1470 C C . SER A 1 183 ? 21.828 23.194 15.211 1.00 47.28 183 SER A C 1
ATOM 1472 O O . SER A 1 183 ? 21.658 24.378 14.927 1.00 47.28 183 SER A O 1
ATOM 1474 N N . ASP A 1 184 ? 22.649 22.759 16.166 1.00 48.62 184 ASP A N 1
ATOM 1475 C CA . ASP A 1 184 ? 23.911 23.346 16.633 1.00 48.62 184 ASP A CA 1
ATOM 1476 C C . ASP A 1 184 ? 24.128 24.849 16.373 1.00 48.62 184 ASP A C 1
ATOM 1478 O O . ASP A 1 184 ? 24.899 25.271 15.508 1.00 48.62 184 ASP A O 1
ATOM 1482 N N . SER A 1 185 ? 23.547 25.684 17.232 1.00 44.41 185 SER A N 1
ATOM 1483 C CA . SER A 1 185 ? 24.027 27.045 17.472 1.00 44.41 185 SER A CA 1
ATOM 1484 C C . SER A 1 185 ? 25.048 27.047 18.616 1.00 44.41 185 SER A C 1
ATOM 1486 O O . SER A 1 185 ? 24.751 27.531 19.704 1.00 44.41 185 SER A O 1
ATOM 1488 N N . ASN A 1 186 ? 26.236 26.467 18.410 1.00 47.97 186 ASN A N 1
ATOM 1489 C CA . ASN A 1 186 ? 27.417 26.764 19.236 1.00 47.97 186 ASN A CA 1
ATOM 1490 C C . ASN A 1 186 ? 28.721 26.252 18.601 1.00 47.97 186 ASN A C 1
ATOM 1492 O O . ASN A 1 186 ? 29.356 25.313 19.073 1.00 47.97 186 ASN A O 1
ATOM 1496 N N . LYS A 1 187 ? 29.192 26.942 17.558 1.00 41.16 187 LYS A N 1
ATOM 1497 C CA . LYS A 1 187 ? 30.632 27.001 17.270 1.00 41.16 187 LYS A CA 1
ATOM 1498 C C . LYS A 1 187 ? 31.184 28.309 17.824 1.00 41.16 187 LYS A C 1
ATOM 1500 O O . LYS A 1 187 ? 31.150 29.340 17.160 1.00 41.16 187 LYS A O 1
ATOM 1505 N N . LYS A 1 188 ? 31.701 28.250 19.055 1.00 47.94 188 LYS A N 1
ATOM 1506 C CA . LYS A 1 188 ? 32.712 29.199 19.530 1.00 47.94 188 LYS A CA 1
ATOM 1507 C C . LYS A 1 188 ? 33.977 28.954 18.710 1.00 47.94 188 LYS A C 1
ATOM 1509 O O . LYS A 1 188 ? 34.542 27.864 18.757 1.00 47.94 188 LYS A O 1
ATOM 1514 N N . VAL A 1 189 ? 34.361 29.955 17.931 1.00 46.50 189 VAL A N 1
ATOM 1515 C CA . VAL A 1 189 ? 35.658 30.027 17.255 1.00 46.50 189 VAL A CA 1
ATOM 1516 C C . VAL A 1 189 ? 36.702 30.426 1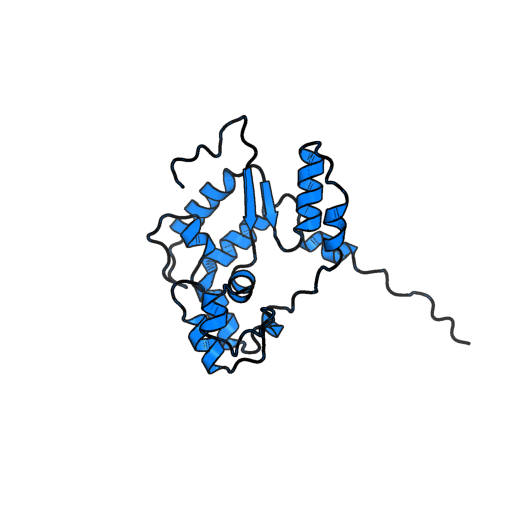8.312 1.00 46.50 189 VAL A C 1
ATOM 1518 O O . VAL A 1 189 ? 36.403 31.337 19.090 1.00 46.50 189 VAL A O 1
ATOM 1521 N N . PRO A 1 190 ? 37.849 29.729 18.409 1.00 62.75 190 PRO A N 1
ATOM 1522 C CA . PRO A 1 190 ? 38.962 30.150 19.255 1.00 62.75 190 PRO A CA 1
ATOM 1523 C C . PRO A 1 190 ? 39.672 31.395 18.712 1.00 62.75 190 PRO A C 1
ATOM 1525 O O . PRO A 1 190 ? 39.722 31.561 17.472 1.00 62.75 190 PRO A O 1
#

InterPro domains:
  IPR027417 P-loop containing nucleoside triphosphate hydrolase [G3DSA:3.40.50.300] (2-185)